Protein AF-A0A8S4GXW3-F1 (afdb_monomer)

pLDDT: mean 70.74, std 21.73, range [26.91, 96.75]

Sequence (245 aa):
MLGLADCCRLVLGGSGSLRVAASEGSQSGAGTEEKGAKPQRIPKKLPPMPPGMDPNLELVRVEDLKGDAVSGVGFVKNDANSTDVGRVALLVAGDVAAFLIFAAIGRANHGEGNAVAEVVGTALPFILGWLATSPLTGAYSEDAQKTQDPLNAWLITGKSWIAGVPVGLVLRGVAKGRVPPKPFIIVAMVATLVLLGGWRSFLASKTIDPRLNPKAAAAAKENQGNKKGNVFEMFELIGSLTKRW

Structure (mmCIF, N/CA/C/O backbone):
data_AF-A0A8S4GXW3-F1
#
_entry.id   AF-A0A8S4GXW3-F1
#
loop_
_atom_site.group_PDB
_atom_site.id
_atom_site.type_symbol
_atom_site.label_atom_id
_atom_site.label_alt_id
_atom_site.label_comp_id
_atom_site.label_asym_id
_atom_site.label_entity_id
_atom_site.label_seq_id
_atom_site.pdbx_PDB_ins_code
_atom_site.Cartn_x
_atom_site.Cartn_y
_atom_site.Cartn_z
_atom_site.occupancy
_atom_site.B_iso_or_equiv
_atom_site.auth_seq_id
_atom_site.auth_comp_id
_atom_site.auth_asym_id
_atom_site.auth_atom_id
_atom_site.pdbx_PDB_model_num
ATOM 1 N N . MET A 1 1 ? 3.273 -26.693 70.784 1.00 33.78 1 MET A N 1
ATOM 2 C CA . MET A 1 1 ? 4.664 -26.660 70.292 1.00 33.78 1 MET A CA 1
ATOM 3 C C . MET A 1 1 ? 4.645 -26.073 68.886 1.00 33.78 1 MET A C 1
ATOM 5 O O . MET A 1 1 ? 3.960 -26.660 68.069 1.00 33.78 1 MET A O 1
ATOM 9 N N . LEU A 1 2 ? 5.307 -24.912 68.706 1.00 34.59 2 LEU A N 1
ATOM 10 C CA . LEU A 1 2 ? 5.918 -24.322 67.485 1.00 34.59 2 LEU A CA 1
ATOM 11 C C . LEU A 1 2 ? 5.101 -24.351 66.164 1.00 34.59 2 LEU A C 1
ATOM 13 O O . LEU A 1 2 ? 4.735 -25.419 65.709 1.00 34.59 2 LEU A O 1
ATOM 17 N N . GLY A 1 3 ? 4.829 -23.270 65.424 1.00 30.39 3 GLY A N 1
ATOM 18 C CA . GLY A 1 3 ? 5.371 -21.905 65.399 1.00 30.39 3 GLY A CA 1
ATOM 19 C C . GLY A 1 3 ? 5.637 -21.451 63.942 1.00 30.39 3 GLY A C 1
ATOM 20 O O . GLY A 1 3 ? 6.070 -22.272 63.143 1.00 30.39 3 GLY A O 1
ATOM 21 N N . LEU A 1 4 ? 5.446 -20.144 63.676 1.00 38.41 4 LEU A N 1
ATOM 22 C CA . LEU A 1 4 ? 5.753 -19.322 62.473 1.00 38.41 4 LEU A CA 1
ATOM 23 C C . LEU A 1 4 ? 4.743 -19.380 61.299 1.00 38.41 4 LEU A C 1
ATOM 25 O O . LEU A 1 4 ? 4.464 -20.456 60.791 1.00 38.41 4 LEU A O 1
ATOM 29 N N . ALA A 1 5 ? 4.046 -18.315 60.868 1.00 41.62 5 ALA A N 1
ATOM 30 C CA . ALA A 1 5 ? 4.354 -16.891 60.602 1.00 41.62 5 ALA A CA 1
ATOM 31 C C . ALA A 1 5 ? 4.980 -16.608 59.216 1.00 41.62 5 ALA A C 1
ATOM 33 O O . ALA A 1 5 ? 5.896 -17.306 58.798 1.00 41.62 5 ALA A O 1
ATOM 34 N N . ASP A 1 6 ? 4.492 -15.512 58.609 1.00 40.41 6 ASP A N 1
ATOM 35 C CA . ASP A 1 6 ? 5.036 -14.734 57.477 1.00 40.41 6 ASP A CA 1
ATOM 36 C C . ASP A 1 6 ? 4.880 -15.307 56.044 1.00 40.41 6 ASP A C 1
ATOM 38 O O . ASP A 1 6 ? 4.972 -16.503 55.824 1.00 40.41 6 ASP A O 1
ATOM 42 N N . CYS A 1 7 ? 4.623 -14.532 54.977 1.00 28.64 7 CYS A N 1
ATOM 43 C CA . CYS A 1 7 ? 4.821 -13.097 54.769 1.00 28.64 7 CYS A CA 1
ATOM 44 C C . CYS A 1 7 ? 4.001 -12.582 53.553 1.00 28.64 7 CYS A C 1
ATOM 46 O O . CYS A 1 7 ? 3.943 -13.243 52.523 1.00 28.64 7 CYS A O 1
ATOM 48 N N . CYS A 1 8 ? 3.419 -11.382 53.682 1.00 33.38 8 CYS A N 1
ATOM 49 C CA . CYS A 1 8 ? 3.342 -10.289 52.690 1.00 33.38 8 CYS A CA 1
ATOM 50 C C . CYS A 1 8 ? 3.187 -10.595 51.169 1.00 33.38 8 CYS A C 1
ATOM 52 O O . CYS A 1 8 ? 4.077 -11.164 50.549 1.00 33.38 8 CYS A O 1
ATOM 54 N N . ARG A 1 9 ? 2.213 -9.955 50.493 1.00 33.22 9 ARG A N 1
ATOM 55 C CA . ARG A 1 9 ? 2.398 -8.656 49.783 1.00 33.22 9 ARG A CA 1
ATOM 56 C C . ARG A 1 9 ? 1.445 -8.490 48.586 1.00 33.22 9 ARG A C 1
ATOM 58 O O . ARG A 1 9 ? 1.373 -9.317 47.686 1.00 33.22 9 ARG A O 1
ATOM 65 N N . LEU A 1 10 ? 0.782 -7.335 48.563 1.00 36.50 10 LEU A N 1
ATOM 66 C CA . LEU A 1 10 ? 0.168 -6.712 47.390 1.00 36.50 10 LEU A CA 1
ATOM 67 C C . LEU A 1 10 ? 1.156 -6.667 46.205 1.00 36.50 10 LEU A C 1
ATOM 69 O O . LEU A 1 10 ? 2.262 -6.151 46.365 1.00 36.50 10 LEU A O 1
ATOM 73 N N . VAL A 1 11 ? 0.723 -7.065 45.007 1.00 33.84 11 VAL A N 1
ATOM 74 C CA . VAL A 1 11 ? 1.279 -6.550 43.745 1.00 33.84 11 VAL A CA 1
ATOM 75 C C . VAL A 1 11 ? 0.119 -6.169 42.831 1.00 33.84 11 VAL A C 1
ATOM 77 O O . VAL A 1 11 ? -0.549 -7.017 42.248 1.00 33.84 11 VAL A O 1
ATOM 80 N N . LEU A 1 12 ? -0.109 -4.861 42.713 1.00 42.31 12 LEU A N 1
ATOM 81 C CA . LEU A 1 12 ? -0.759 -4.272 41.549 1.00 42.31 12 LEU A CA 1
ATOM 82 C C . LEU A 1 12 ? 0.206 -4.413 40.364 1.00 42.31 12 LEU A C 1
ATOM 84 O O . LEU A 1 12 ? 1.289 -3.832 40.377 1.00 42.31 12 LEU A O 1
ATOM 88 N N . GLY A 1 13 ? -0.193 -5.174 39.347 1.00 31.36 13 GLY A N 1
ATOM 89 C CA . GLY A 1 13 ? 0.473 -5.258 38.049 1.00 31.36 13 GLY A CA 1
ATOM 90 C C . GLY A 1 13 ? -0.585 -5.205 36.952 1.00 31.36 13 GLY A C 1
ATOM 91 O O . GLY A 1 13 ? -1.453 -6.070 36.888 1.00 31.36 13 GLY A O 1
ATOM 92 N N . GLY A 1 14 ? -0.563 -4.133 36.162 1.00 33.72 14 GLY A N 1
ATOM 93 C CA . GLY A 1 14 ? -1.554 -3.825 35.136 1.00 33.72 14 GLY A CA 1
ATOM 94 C C . GLY A 1 14 ? -1.530 -4.738 33.905 1.00 33.72 14 GLY A C 1
ATOM 95 O O . GLY A 1 14 ? -0.646 -5.567 33.721 1.00 33.72 14 GLY A O 1
ATOM 96 N N . SER A 1 15 ? -2.514 -4.484 33.038 1.00 39.47 15 SER A N 1
ATOM 97 C CA . SER A 1 15 ? -2.778 -5.125 31.739 1.00 39.47 15 SER A CA 1
ATOM 98 C C . SER A 1 15 ? -3.392 -6.529 31.772 1.00 39.47 15 SER A C 1
ATOM 100 O O . SER A 1 15 ? -2.809 -7.517 31.346 1.00 39.47 15 SER A O 1
ATOM 102 N N . GLY A 1 16 ? -4.657 -6.570 32.198 1.00 43.75 16 GLY A N 1
ATOM 103 C CA . GLY A 1 16 ? -5.775 -6.851 31.287 1.00 43.75 16 GLY A CA 1
ATOM 104 C C . GLY A 1 16 ? -5.644 -8.039 30.331 1.00 43.75 16 GLY A C 1
ATOM 105 O O . GLY A 1 16 ? -5.553 -7.854 29.123 1.00 43.75 16 GLY A O 1
ATOM 106 N N . SER A 1 17 ? -5.756 -9.257 30.854 1.00 34.25 17 SER A N 1
ATOM 107 C CA . SER A 1 17 ? -6.261 -10.397 30.085 1.00 34.25 17 SER A CA 1
ATOM 108 C C . SER A 1 17 ? -7.017 -11.321 31.034 1.00 34.25 17 SER A C 1
ATOM 110 O O . SER A 1 17 ? -6.433 -12.195 31.671 1.00 34.25 17 SER A O 1
ATOM 112 N N . LEU A 1 18 ? -8.324 -11.091 31.190 1.00 33.31 18 LEU A N 1
ATOM 113 C CA . LEU A 1 18 ? -9.175 -12.032 31.909 1.00 33.31 18 LEU A CA 1
ATOM 114 C C . LEU A 1 18 ? -9.563 -13.147 30.931 1.00 33.31 18 LEU A C 1
ATOM 116 O O . LEU A 1 18 ? -10.506 -13.021 30.153 1.00 33.31 18 LEU A O 1
ATOM 120 N N . ARG A 1 19 ? -8.786 -14.232 30.934 1.00 35.78 19 ARG A N 1
ATOM 121 C CA . ARG A 1 19 ? -9.175 -15.494 30.300 1.00 35.78 19 ARG A CA 1
ATOM 122 C C . ARG A 1 19 ? -10.142 -16.209 31.237 1.00 35.78 19 ARG A C 1
ATOM 124 O O . ARG A 1 19 ? -9.724 -16.704 32.280 1.00 35.78 19 ARG A O 1
ATOM 131 N 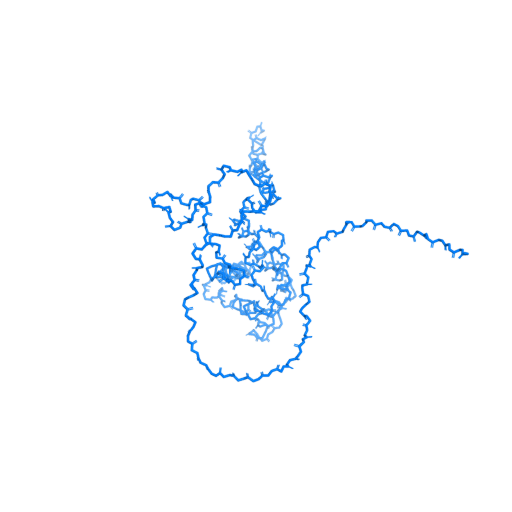N . VAL A 1 20 ? -11.420 -16.279 30.873 1.00 36.44 20 VAL A N 1
ATOM 132 C CA . VAL A 1 20 ? -12.341 -17.234 31.500 1.00 36.44 20 VAL A CA 1
ATOM 133 C C . VAL A 1 20 ? -12.069 -18.591 30.861 1.00 36.44 20 VAL A C 1
ATOM 135 O O . VAL A 1 20 ? -12.415 -18.831 29.707 1.00 36.44 20 VAL A O 1
ATOM 138 N N . ALA A 1 21 ? -11.376 -19.451 31.603 1.00 34.66 21 ALA A N 1
ATOM 139 C CA . ALA A 1 21 ? -11.225 -20.856 31.269 1.00 34.66 21 ALA A CA 1
ATOM 140 C C . ALA A 1 21 ? -12.588 -21.545 31.440 1.00 34.66 21 ALA A C 1
ATOM 142 O O . ALA A 1 21 ? -13.098 -21.658 32.554 1.00 34.66 21 ALA A O 1
ATOM 143 N N . ALA A 1 22 ? -13.185 -21.977 30.330 1.00 34.84 22 ALA A N 1
ATOM 144 C CA . ALA A 1 22 ? -14.289 -22.922 30.347 1.00 34.84 22 ALA A CA 1
ATOM 145 C C . ALA A 1 22 ? -13.721 -24.300 30.715 1.00 34.84 22 ALA A C 1
ATOM 147 O O . ALA A 1 22 ? -12.915 -24.858 29.974 1.00 34.84 22 ALA A O 1
ATOM 148 N N . SER A 1 23 ? -14.101 -24.815 31.884 1.00 34.34 23 SER A N 1
ATOM 149 C CA . SER A 1 23 ? -13.826 -26.197 32.272 1.00 34.34 23 SER A CA 1
ATOM 150 C C . SER A 1 23 ? -14.852 -27.105 31.605 1.00 34.34 23 SER A C 1
ATOM 152 O O . SER A 1 23 ? -16.053 -26.955 31.828 1.00 34.34 23 SER A O 1
ATOM 154 N N . GLU A 1 24 ? -14.365 -28.046 30.802 1.00 38.03 24 GLU A N 1
ATOM 155 C CA . GLU A 1 24 ? -15.138 -29.150 30.242 1.00 38.03 24 GLU A CA 1
ATOM 156 C C . GLU A 1 24 ? -15.693 -30.048 31.358 1.00 38.03 24 GLU A C 1
ATOM 158 O O . GLU A 1 24 ? -15.004 -30.378 32.324 1.00 38.03 24 GLU A O 1
ATOM 163 N N . GLY A 1 25 ? -16.953 -30.450 31.202 1.00 31.11 25 GLY A N 1
ATOM 164 C CA . GLY A 1 25 ? -17.642 -31.438 32.023 1.00 31.11 25 GLY A CA 1
ATOM 165 C C . GLY A 1 25 ? -18.674 -32.155 31.157 1.00 31.11 25 GLY A C 1
ATOM 166 O O . GLY A 1 25 ? -19.705 -31.589 30.805 1.00 31.11 25 GLY A O 1
ATOM 167 N N . SER A 1 26 ? -18.323 -33.372 30.754 1.00 28.94 26 SER A N 1
ATOM 168 C CA . SER A 1 26 ? -18.986 -34.226 29.767 1.00 28.94 26 SER A CA 1
ATOM 169 C C . SER A 1 26 ? -20.261 -34.918 30.290 1.00 28.94 26 SER A C 1
ATOM 171 O O . SER A 1 26 ? -20.247 -35.503 31.366 1.00 28.94 26 SER A O 1
ATOM 173 N N . GLN A 1 27 ? -21.314 -34.845 29.462 1.00 33.66 27 GLN A N 1
ATOM 174 C CA . GLN A 1 27 ? -22.406 -35.797 29.151 1.00 33.66 27 GLN A CA 1
ATOM 175 C C . GLN A 1 27 ? -23.128 -36.624 30.236 1.00 33.66 27 GLN A C 1
ATOM 177 O O . GLN A 1 27 ? -22.538 -37.464 30.904 1.00 33.66 27 GLN A O 1
ATOM 182 N N . SER A 1 28 ? -24.470 -36.536 30.212 1.00 28.66 28 SER A N 1
ATOM 183 C CA . SER A 1 28 ? -25.446 -37.642 30.016 1.00 28.66 28 SER A CA 1
ATOM 184 C C . SER A 1 28 ? -26.842 -37.122 30.418 1.00 28.66 28 SER A C 1
ATOM 186 O O . SER A 1 28 ? -26.969 -36.538 31.484 1.00 28.66 28 SER A O 1
ATOM 188 N N . GLY A 1 29 ? -27.950 -37.211 29.684 1.00 27.48 29 GLY A N 1
ATOM 189 C CA . GLY A 1 29 ? -28.332 -37.834 28.425 1.00 27.48 29 GLY A CA 1
ATOM 190 C C . GLY A 1 29 ? -29.853 -37.624 28.235 1.00 27.48 29 GLY A C 1
ATOM 191 O O . GLY A 1 29 ? -30.528 -37.122 29.129 1.00 27.48 29 GLY A O 1
ATOM 192 N N . ALA A 1 30 ? -30.366 -38.064 27.082 1.00 26.91 30 ALA A N 1
ATOM 193 C CA . ALA A 1 30 ? -31.778 -38.311 26.751 1.00 26.91 30 ALA A CA 1
ATOM 194 C C . ALA A 1 30 ? -32.712 -37.119 26.414 1.00 26.91 30 ALA A C 1
ATOM 196 O O . ALA A 1 30 ? -33.336 -36.507 27.270 1.00 26.91 30 ALA A O 1
ATOM 197 N N . GLY A 1 31 ? -32.910 -36.939 25.100 1.00 27.28 31 GLY A N 1
ATOM 198 C CA . GLY A 1 31 ? -34.235 -37.037 24.472 1.00 27.28 31 GLY A CA 1
ATOM 199 C C . GLY A 1 31 ? -35.149 -35.808 24.493 1.00 27.28 31 GLY A C 1
ATOM 200 O O . GLY A 1 31 ? -35.838 -35.552 25.474 1.00 27.28 31 GLY A O 1
ATOM 201 N N . THR A 1 32 ? -35.314 -35.170 23.332 1.00 29.05 32 THR A N 1
ATOM 202 C CA . THR A 1 32 ? -36.529 -35.214 22.477 1.00 29.05 32 THR A CA 1
ATOM 203 C C . THR A 1 32 ? -36.663 -33.907 21.686 1.00 29.05 32 THR A C 1
ATOM 205 O O . THR A 1 32 ? -36.429 -32.813 22.190 1.00 29.05 32 THR A O 1
ATOM 208 N N . GLU A 1 33 ? -37.008 -34.080 20.418 1.00 35.22 33 GLU A N 1
ATOM 209 C CA . GLU A 1 33 ? -37.289 -33.099 19.378 1.00 35.22 33 GLU A CA 1
ATOM 210 C C . GLU A 1 33 ? -38.226 -31.931 19.754 1.00 35.22 33 GLU A C 1
ATOM 212 O O . GLU A 1 33 ? -39.206 -32.088 20.476 1.00 35.22 33 GLU A O 1
ATOM 217 N N . GLU A 1 34 ? -37.936 -30.799 19.098 1.00 41.53 34 GLU A N 1
ATOM 218 C CA . GLU A 1 34 ? -38.872 -29.837 18.493 1.00 41.53 34 GLU A CA 1
ATOM 219 C C . GLU A 1 34 ? -39.808 -29.004 19.401 1.00 41.53 34 GLU A C 1
ATOM 221 O O . GLU A 1 34 ? -40.736 -29.511 20.027 1.00 41.53 34 GLU A O 1
ATOM 226 N N . LYS A 1 35 ? -39.657 -27.666 19.341 1.00 31.98 35 LYS A N 1
ATOM 227 C CA . LYS A 1 35 ? -40.693 -26.684 18.917 1.00 31.98 35 LYS A CA 1
ATOM 228 C C . LYS A 1 35 ? -40.352 -25.261 19.369 1.00 31.98 35 LYS A C 1
ATOM 230 O O . LYS A 1 35 ? -39.777 -25.041 2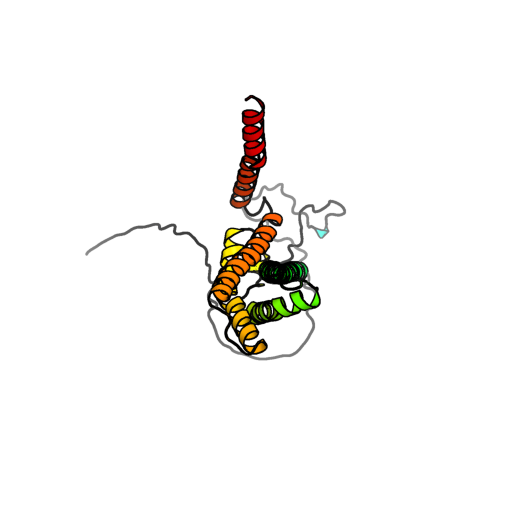0.429 1.00 31.98 35 LYS A O 1
ATOM 235 N N . GLY A 1 36 ? -40.705 -24.302 18.509 1.00 35.50 36 GLY A N 1
ATOM 236 C CA . GLY A 1 36 ? -40.357 -22.884 18.589 1.00 35.50 36 GLY A CA 1
ATOM 237 C C . GLY A 1 36 ? -40.461 -22.261 19.982 1.00 35.50 36 GLY A C 1
ATOM 238 O O . GLY A 1 36 ? -41.425 -22.475 20.720 1.00 35.50 36 GLY A O 1
ATOM 239 N N . ALA A 1 37 ? -39.451 -21.452 20.313 1.00 35.28 37 ALA A N 1
ATOM 240 C CA . ALA A 1 37 ? -39.372 -20.703 21.556 1.00 35.28 37 ALA A CA 1
ATOM 241 C C . ALA A 1 37 ? -40.595 -19.782 21.703 1.00 35.28 37 ALA A C 1
ATOM 243 O O . ALA A 1 37 ? -40.722 -18.744 21.055 1.00 35.28 37 ALA A O 1
ATOM 244 N N . LYS A 1 38 ? -41.522 -20.206 22.562 1.00 36.47 38 LYS A N 1
ATOM 245 C CA . LYS A 1 38 ? -42.693 -19.445 22.998 1.00 36.47 38 LYS A CA 1
ATOM 246 C C . LYS A 1 38 ? -42.224 -18.158 23.699 1.00 36.47 38 LYS A C 1
ATOM 248 O O . LYS A 1 38 ? -41.266 -18.231 24.471 1.00 36.47 38 LYS A O 1
ATOM 253 N N . PRO A 1 39 ? -42.882 -17.000 23.496 1.00 38.53 39 PRO A N 1
ATOM 254 C CA . PRO A 1 39 ? -42.488 -15.759 24.157 1.00 38.53 39 PRO A CA 1
ATOM 255 C C . PRO A 1 39 ? -42.511 -15.953 25.678 1.00 38.53 39 PRO A C 1
ATOM 257 O O . PRO A 1 39 ? -43.532 -16.358 26.245 1.00 38.53 39 PRO A O 1
ATOM 260 N N . GLN A 1 40 ? -41.369 -15.708 26.330 1.00 50.88 40 GLN A N 1
ATOM 261 C CA . GLN A 1 40 ? -41.251 -15.771 27.784 1.00 50.88 40 GLN A CA 1
ATOM 262 C C . GLN A 1 40 ? -42.254 -14.796 28.401 1.00 50.88 40 GLN A C 1
ATOM 264 O O . GLN A 1 40 ? -42.245 -13.594 28.146 1.00 50.88 40 GLN A O 1
ATOM 269 N N . ARG A 1 41 ? -43.169 -15.346 29.199 1.00 48.19 41 ARG A N 1
ATOM 270 C CA . ARG A 1 41 ? -44.205 -14.589 29.892 1.00 48.19 41 ARG A CA 1
ATOM 271 C C . ARG A 1 41 ? -43.536 -13.837 31.041 1.00 48.19 41 ARG A C 1
ATOM 273 O O . ARG A 1 41 ? -43.205 -14.446 32.054 1.00 48.19 41 ARG A O 1
ATOM 280 N N . ILE A 1 42 ? -43.318 -12.537 30.860 1.00 55.28 42 ILE A N 1
ATOM 281 C CA . ILE A 1 42 ? -42.727 -11.660 31.877 1.00 55.28 42 ILE A CA 1
ATOM 282 C C . ILE A 1 42 ? -43.562 -11.779 33.170 1.00 55.28 42 ILE A C 1
ATOM 284 O O . ILE A 1 42 ? -44.794 -11.654 33.112 1.00 55.28 42 ILE A O 1
ATOM 288 N N . PRO A 1 43 ? -42.949 -12.068 34.334 1.00 53.59 43 PRO A N 1
ATOM 289 C CA . PRO A 1 43 ? -43.675 -12.167 35.593 1.00 53.59 43 PRO A CA 1
ATOM 290 C C . PRO A 1 43 ? -44.312 -10.816 35.939 1.00 53.59 43 PRO A C 1
ATOM 292 O O . PRO A 1 43 ? -43.661 -9.778 35.930 1.00 53.59 43 PRO A O 1
ATOM 295 N N . LYS A 1 44 ? -45.610 -10.821 36.267 1.00 55.69 44 LYS A N 1
ATOM 296 C CA . LYS A 1 44 ? -46.370 -9.597 36.588 1.00 55.69 44 LYS A CA 1
ATOM 297 C C . LYS A 1 44 ? -45.954 -8.928 37.904 1.00 55.69 44 LYS A C 1
ATOM 299 O O . LYS A 1 44 ? -46.400 -7.815 38.162 1.00 55.69 44 LYS A O 1
ATOM 304 N N . LYS A 1 45 ? -45.165 -9.603 38.743 1.00 55.72 45 LYS A N 1
ATOM 305 C CA . LYS A 1 45 ? -44.775 -9.126 40.072 1.00 55.72 45 LYS A CA 1
ATOM 306 C C . LYS A 1 45 ? -43.353 -8.576 40.017 1.00 55.72 45 LYS A C 1
ATOM 308 O O . LYS A 1 45 ? -42.448 -9.301 39.612 1.00 55.72 45 LYS A O 1
ATOM 313 N N . LEU A 1 46 ? -43.181 -7.318 40.425 1.00 59.25 46 LEU A N 1
ATOM 314 C CA . LEU A 1 46 ? -41.855 -6.725 40.579 1.00 59.25 46 LEU A CA 1
ATOM 315 C C . LEU A 1 46 ? -41.050 -7.497 41.642 1.00 59.25 46 LEU A C 1
ATOM 317 O O . LEU A 1 46 ? -41.635 -7.950 42.634 1.00 59.25 46 LEU A O 1
ATOM 321 N N . PRO A 1 47 ? -39.731 -7.669 41.446 1.00 69.00 47 PRO A N 1
ATOM 322 C CA . PRO A 1 47 ? -38.859 -8.202 42.484 1.00 69.00 47 PRO A CA 1
ATOM 323 C C . PRO A 1 47 ? -38.813 -7.250 43.696 1.00 69.00 47 PRO A C 1
ATOM 325 O O . PRO A 1 47 ? -39.017 -6.045 43.534 1.00 69.00 47 PRO A O 1
ATOM 328 N N . PRO A 1 48 ? -38.566 -7.771 44.913 1.00 65.00 48 PRO A N 1
ATOM 329 C CA . PRO A 1 48 ? -38.415 -6.935 46.099 1.00 65.00 48 PRO A CA 1
ATOM 330 C C . PRO A 1 48 ? -37.214 -5.991 45.952 1.00 65.00 48 PRO A C 1
ATOM 332 O O . PRO A 1 48 ? -36.197 -6.347 45.354 1.00 65.00 48 PRO A O 1
ATOM 335 N N . MET A 1 49 ? -37.353 -4.786 46.503 1.00 63.00 49 MET A N 1
ATOM 336 C CA . MET A 1 49 ? -36.338 -3.736 46.443 1.00 63.00 49 MET A CA 1
ATOM 337 C C . MET A 1 49 ? -35.036 -4.174 47.153 1.00 63.00 49 MET A C 1
ATOM 339 O O . MET A 1 49 ? -35.110 -4.832 48.197 1.00 63.00 49 MET A O 1
ATOM 343 N N . PRO A 1 50 ? -33.846 -3.831 46.622 1.00 70.19 50 PRO A N 1
ATOM 344 C CA . PRO A 1 50 ? -32.572 -4.109 47.282 1.00 70.19 50 PRO A CA 1
ATOM 345 C C . PRO A 1 50 ? -32.453 -3.395 48.646 1.00 70.19 50 PRO A C 1
ATOM 347 O O . PRO A 1 50 ? -32.946 -2.274 48.787 1.00 70.19 50 PRO A O 1
ATOM 350 N N . PRO A 1 51 ? -31.770 -3.983 49.647 1.00 63.62 51 PRO A N 1
ATOM 351 C CA . PRO A 1 51 ? -31.577 -3.345 50.950 1.00 63.62 51 PRO A CA 1
ATOM 352 C C . PRO A 1 51 ? -30.737 -2.061 50.835 1.00 63.62 51 PRO A C 1
ATOM 354 O O . PRO A 1 51 ? -29.653 -2.092 50.258 1.00 63.62 51 PRO A O 1
ATOM 357 N N . GLY A 1 52 ? -31.207 -0.953 51.420 1.00 62.28 52 GLY A N 1
ATOM 358 C CA . GLY A 1 52 ? -30.479 0.329 51.474 1.00 62.28 52 GLY A CA 1
ATOM 359 C C . GLY A 1 52 ? -30.940 1.402 50.480 1.00 62.28 52 GLY A C 1
ATOM 360 O O . GLY A 1 52 ? -30.316 2.457 50.407 1.00 62.28 52 GLY A O 1
ATOM 361 N N . MET A 1 53 ? -32.017 1.150 49.735 1.00 61.50 53 MET A N 1
ATOM 362 C CA . MET A 1 53 ? -32.657 2.127 48.852 1.00 61.50 53 MET A CA 1
ATOM 363 C C . MET A 1 53 ? -33.719 2.931 49.616 1.00 61.50 53 MET A C 1
ATOM 365 O O . MET A 1 53 ? -34.367 2.426 50.534 1.00 61.50 53 MET A O 1
ATOM 369 N N . ASP A 1 54 ? -33.851 4.205 49.275 1.00 59.38 54 ASP A N 1
ATOM 370 C CA . ASP A 1 54 ? -34.768 5.160 49.878 1.00 59.38 54 ASP A CA 1
ATOM 371 C C . ASP A 1 54 ? -36.240 4.713 49.742 1.00 59.38 54 ASP A C 1
ATOM 373 O O . ASP A 1 54 ? -36.686 4.347 48.655 1.00 59.38 54 ASP A O 1
ATOM 377 N N . PRO A 1 55 ? -37.039 4.755 50.827 1.00 61.44 55 PRO A N 1
ATOM 378 C CA . PRO A 1 55 ? -38.400 4.206 50.843 1.00 61.44 55 PRO A CA 1
ATOM 379 C C . PRO A 1 55 ? -39.417 4.999 50.001 1.00 61.44 55 PRO A C 1
ATOM 381 O O . PRO A 1 55 ? -40.569 4.586 49.906 1.00 61.44 55 PRO A O 1
ATOM 384 N N . ASN A 1 56 ? -39.008 6.122 49.402 1.00 53.72 56 ASN A N 1
ATOM 385 C CA . ASN A 1 56 ? -39.835 6.959 48.527 1.00 53.72 56 ASN A CA 1
ATOM 386 C C . ASN A 1 56 ? -39.550 6.739 47.031 1.00 53.72 56 ASN A C 1
ATOM 388 O O . ASN A 1 56 ? -40.079 7.474 46.199 1.00 53.72 56 ASN A O 1
ATOM 392 N N . LEU A 1 57 ? -38.720 5.756 46.673 1.00 52.84 57 LEU A N 1
ATOM 393 C CA . LEU A 1 57 ? -38.419 5.459 45.279 1.00 52.84 57 LEU A CA 1
ATOM 394 C C . LEU A 1 57 ? -39.546 4.615 44.652 1.00 52.84 57 LEU A C 1
ATOM 396 O O . LEU A 1 57 ? -39.745 3.448 44.999 1.00 52.84 57 LEU A O 1
ATOM 400 N N . GLU A 1 58 ? -40.294 5.198 43.714 1.00 58.97 58 GLU A N 1
ATOM 401 C CA . GLU A 1 58 ? -41.354 4.502 42.979 1.00 58.97 58 GLU A CA 1
ATOM 402 C C . GLU A 1 58 ? -40.763 3.724 41.795 1.00 58.97 58 GLU A C 1
ATOM 404 O O . GLU A 1 58 ? -40.251 4.290 40.828 1.00 58.97 58 GLU A O 1
ATOM 409 N N . LEU A 1 59 ? -40.825 2.393 41.871 1.00 57.09 59 LEU A N 1
ATOM 410 C CA . LEU A 1 59 ? -40.422 1.506 40.782 1.00 57.09 59 LEU A CA 1
ATOM 411 C C . LEU A 1 59 ? -41.510 1.490 39.703 1.00 57.09 59 LEU A C 1
ATOM 413 O O . LEU A 1 59 ? -42.410 0.648 39.719 1.00 57.09 59 LEU A O 1
ATOM 417 N N . VAL A 1 60 ? -41.411 2.414 38.752 1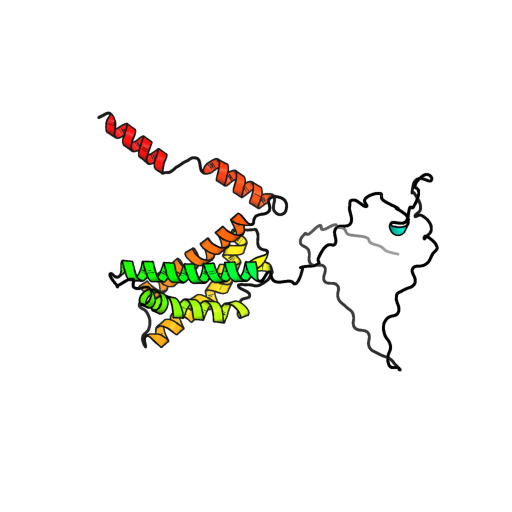.00 62.16 60 VAL A N 1
ATOM 418 C CA . VAL A 1 60 ? -42.291 2.460 37.580 1.00 62.16 60 VAL A CA 1
ATOM 419 C C . VAL A 1 60 ? -41.727 1.558 36.483 1.00 62.16 60 VAL A C 1
ATOM 421 O O . VAL A 1 60 ? -40.551 1.637 36.123 1.00 62.16 60 VAL A O 1
ATOM 424 N N . ARG A 1 61 ? -42.565 0.672 35.939 1.00 58.84 61 ARG A N 1
ATOM 425 C CA . ARG A 1 61 ? -42.205 -0.150 34.778 1.00 58.84 61 ARG A CA 1
ATOM 426 C C . ARG A 1 61 ? -42.126 0.704 33.518 1.00 58.84 61 ARG A C 1
ATOM 428 O O . ARG A 1 61 ? -42.977 1.556 33.281 1.00 58.84 61 ARG A O 1
ATOM 435 N N . VAL A 1 62 ? -41.145 0.399 32.673 1.00 58.59 62 VAL A N 1
ATOM 436 C CA . VAL A 1 62 ? -40.907 1.067 31.382 1.00 58.59 62 VAL A CA 1
ATOM 437 C C . VAL A 1 62 ? -42.141 0.9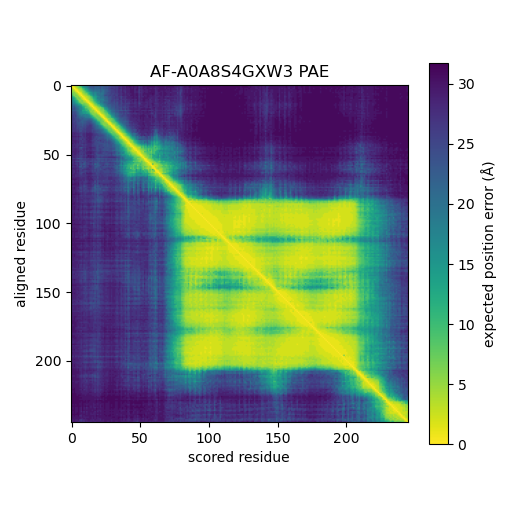87 30.472 1.00 58.59 62 VAL A C 1
ATOM 439 O O . VAL A 1 62 ? -42.400 1.902 29.700 1.00 58.59 62 VAL A O 1
ATOM 442 N N . GLU A 1 63 ? -42.939 -0.074 30.599 1.00 60.91 63 GLU A N 1
ATOM 443 C CA . GLU A 1 63 ? -44.163 -0.293 29.823 1.00 60.91 63 GLU A CA 1
ATOM 444 C C . GLU A 1 63 ? -45.379 0.489 30.352 1.00 60.91 63 GLU A C 1
ATOM 446 O O . GLU A 1 63 ? -46.333 0.710 29.605 1.00 60.91 63 GLU A O 1
ATOM 451 N N . ASP A 1 64 ? -45.348 0.902 31.624 1.00 60.25 64 ASP A N 1
ATOM 452 C CA . ASP A 1 64 ? -46.426 1.644 32.290 1.00 60.25 64 ASP A CA 1
ATOM 453 C C . ASP A 1 64 ? -46.249 3.180 32.124 1.00 60.25 64 ASP A C 1
ATOM 455 O O . ASP A 1 64 ? -47.166 3.953 32.414 1.00 60.25 64 ASP A O 1
ATOM 459 N N . LEU A 1 65 ? -45.114 3.638 31.570 1.00 59.47 65 LEU A N 1
ATOM 460 C CA . LEU A 1 65 ? -44.845 5.040 31.217 1.00 59.47 65 LEU A CA 1
ATOM 461 C C . LEU A 1 65 ? -45.541 5.416 29.898 1.00 59.47 65 LEU A C 1
ATOM 463 O O . LEU A 1 65 ? -44.996 5.311 28.798 1.00 59.47 65 LEU A O 1
ATOM 467 N N . LYS A 1 66 ? -46.786 5.881 30.003 1.00 49.16 66 LYS A N 1
ATOM 468 C CA . LYS A 1 66 ? -47.578 6.395 28.877 1.00 49.16 66 LYS A CA 1
ATOM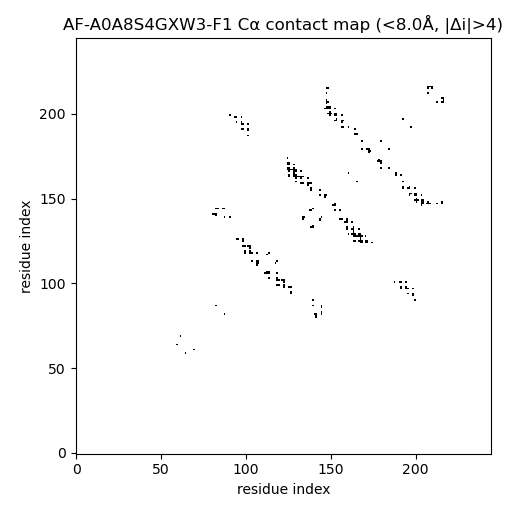 469 C C . LYS A 1 66 ? -47.136 7.819 28.501 1.00 49.16 66 LYS A C 1
ATOM 471 O O . LYS A 1 66 ? -47.810 8.789 28.823 1.00 49.16 66 LYS A O 1
ATOM 476 N N . GLY A 1 67 ? -46.018 7.933 27.786 1.00 54.97 67 GLY A N 1
ATOM 477 C CA . GLY A 1 67 ? -45.622 9.176 27.105 1.00 54.97 67 GLY A CA 1
ATOM 478 C C . GLY A 1 67 ? -44.444 9.945 27.702 1.00 54.97 67 GLY A C 1
ATOM 479 O O . GLY A 1 67 ? -44.009 10.909 27.077 1.00 54.97 67 GLY A O 1
ATOM 480 N N . ASP A 1 68 ? -43.869 9.502 28.819 1.00 54.62 68 ASP A N 1
ATOM 481 C CA . ASP A 1 68 ? -42.594 10.046 29.285 1.00 54.62 68 ASP A CA 1
ATOM 482 C C . ASP A 1 68 ? -41.448 9.349 28.558 1.00 54.62 68 ASP A C 1
ATOM 484 O O . ASP A 1 68 ? -41.278 8.128 28.607 1.00 54.62 68 ASP A O 1
ATOM 488 N N . ALA A 1 69 ? -40.683 10.145 27.814 1.00 51.88 69 ALA A N 1
ATOM 489 C CA . ALA A 1 69 ? -39.540 9.676 27.059 1.00 51.88 69 ALA A CA 1
ATOM 490 C C . ALA A 1 69 ? -38.532 9.031 28.015 1.00 51.88 69 ALA A C 1
ATOM 492 O O . ALA A 1 69 ? -37.857 9.713 28.786 1.00 51.88 69 ALA A O 1
ATOM 493 N N . VAL A 1 70 ? -38.391 7.710 27.925 1.00 55.91 70 VAL A N 1
ATOM 494 C CA . VAL A 1 70 ? -37.276 6.970 28.517 1.00 55.91 70 VAL A CA 1
ATOM 495 C C . VAL A 1 70 ? -36.010 7.390 27.768 1.00 55.91 70 VAL A C 1
ATOM 497 O O . VAL A 1 70 ? -35.579 6.778 26.792 1.00 55.91 70 VAL A O 1
ATOM 500 N N . SER A 1 71 ? -35.455 8.521 28.192 1.00 55.31 71 SER A N 1
ATOM 501 C CA . SER A 1 71 ? -34.242 9.118 27.655 1.00 55.31 71 SER A CA 1
ATOM 502 C C . SER A 1 71 ? -33.050 8.389 28.264 1.00 55.31 71 SER A C 1
ATOM 504 O O . SER A 1 71 ? -32.595 8.719 29.355 1.00 55.31 71 SER A O 1
ATOM 506 N N . GLY A 1 72 ? -32.582 7.329 27.601 1.00 56.94 72 GLY A N 1
ATOM 507 C CA . GLY A 1 72 ? -31.362 6.646 28.044 1.00 56.94 72 GLY A CA 1
ATOM 508 C C . GLY A 1 72 ? -31.121 5.239 27.511 1.00 56.94 72 GLY A C 1
ATOM 509 O O . GLY A 1 72 ? -29.996 4.756 27.611 1.00 56.94 72 GLY A O 1
ATOM 510 N N . VAL A 1 73 ? -32.113 4.573 26.913 1.00 60.50 73 VAL A N 1
ATOM 511 C CA . VAL A 1 73 ? -31.911 3.216 26.376 1.00 60.50 73 VAL A CA 1
ATOM 512 C C . VAL A 1 73 ? -31.458 3.300 24.919 1.00 60.50 73 VAL A C 1
ATOM 514 O O . VAL A 1 73 ? -32.242 3.189 23.981 1.00 60.50 73 VAL A O 1
ATOM 517 N N . GLY A 1 74 ? -30.161 3.535 24.726 1.00 54.91 74 GLY A N 1
ATOM 518 C CA . GLY A 1 74 ? -29.510 3.310 23.441 1.00 54.91 74 GLY A CA 1
ATOM 519 C C . GLY A 1 74 ? -29.261 1.817 23.253 1.00 54.91 74 GLY A C 1
ATOM 520 O O . GLY A 1 74 ? -28.574 1.199 24.065 1.00 54.91 74 GLY A O 1
ATOM 521 N N . PHE A 1 75 ? -29.796 1.223 22.187 1.00 46.47 75 PHE A N 1
ATOM 522 C CA . PHE A 1 75 ? -29.394 -0.124 21.788 1.00 46.47 75 PHE A CA 1
ATOM 523 C C . PHE A 1 75 ? -27.913 -0.092 21.397 1.00 46.47 75 PHE A C 1
ATOM 525 O O . PHE A 1 75 ? -27.553 0.421 20.338 1.00 46.47 75 PHE A O 1
ATOM 532 N N . VAL A 1 76 ? -27.049 -0.632 22.257 1.00 55.28 76 VAL A N 1
ATOM 533 C CA . VAL A 1 76 ? -25.649 -0.888 21.915 1.00 55.28 76 VAL A CA 1
ATOM 534 C C . VAL A 1 76 ? -25.652 -2.038 20.915 1.00 55.28 76 VAL A C 1
ATOM 536 O O . VAL A 1 76 ? -25.861 -3.197 21.276 1.00 55.28 76 VAL A O 1
ATOM 539 N N . LYS A 1 77 ? -25.471 -1.719 19.629 1.00 47.12 77 LYS A N 1
ATOM 540 C CA . LYS A 1 77 ? -25.028 -2.732 18.671 1.00 47.12 77 LYS A CA 1
ATOM 541 C C . LYS A 1 77 ? -23.684 -3.236 19.189 1.00 47.12 77 LYS A C 1
ATOM 543 O O . LYS A 1 77 ? -22.787 -2.449 19.439 1.00 47.12 77 LYS A O 1
ATOM 548 N N . ASN A 1 78 ? -23.568 -4.540 19.408 1.00 48.69 78 ASN A N 1
ATOM 549 C CA . ASN A 1 78 ? -22.276 -5.167 19.645 1.00 48.69 78 ASN A CA 1
ATOM 550 C C . ASN A 1 78 ? -21.632 -5.425 18.275 1.00 48.69 78 ASN A C 1
ATOM 552 O O . ASN A 1 78 ? -21.662 -6.539 17.766 1.00 48.69 78 ASN A O 1
ATOM 556 N N . ASP A 1 79 ? -21.059 -4.390 17.661 1.00 52.00 79 ASP A N 1
ATOM 557 C CA . ASP A 1 79 ? -20.221 -4.448 16.447 1.00 52.00 79 ASP A CA 1
ATOM 558 C C . ASP A 1 79 ? -18.786 -4.940 16.737 1.00 52.00 79 ASP A C 1
ATOM 560 O O . ASP A 1 79 ? -17.849 -4.761 15.954 1.00 52.00 79 ASP A O 1
ATOM 564 N N . ALA A 1 80 ? -18.615 -5.650 17.854 1.00 52.22 80 ALA A N 1
ATOM 565 C CA . ALA A 1 80 ? -17.368 -6.284 18.263 1.00 52.22 80 ALA A CA 1
ATOM 566 C C . ALA A 1 80 ? -16.849 -7.350 17.275 1.00 52.22 80 ALA A C 1
ATOM 568 O O . ALA A 1 80 ? -15.755 -7.849 17.494 1.00 52.22 80 ALA A O 1
ATOM 569 N N . ASN A 1 81 ? -17.616 -7.694 16.229 1.00 51.19 81 ASN A N 1
ATOM 570 C CA . ASN A 1 81 ? -17.181 -8.580 15.145 1.00 51.19 81 ASN A CA 1
ATOM 571 C C . ASN A 1 81 ? -17.730 -8.182 13.747 1.00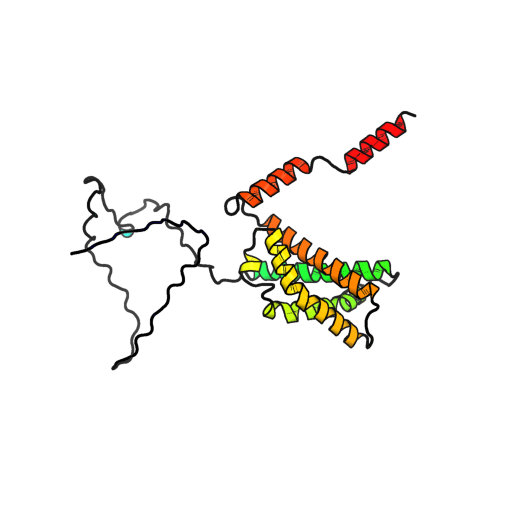 51.19 81 ASN A C 1
ATOM 573 O O . ASN A 1 81 ? -17.852 -9.026 12.857 1.00 51.19 81 ASN A O 1
ATOM 577 N N . SER A 1 82 ? -18.184 -6.932 13.565 1.00 54.94 82 SER A N 1
ATOM 578 C CA . SER A 1 82 ? -18.705 -6.455 12.275 1.00 54.94 82 SER A CA 1
ATOM 579 C C . SER A 1 82 ? -17.659 -5.582 11.595 1.00 54.94 82 SER A C 1
ATOM 581 O O . SER A 1 82 ? -17.568 -4.387 11.875 1.00 54.94 82 SER A O 1
ATOM 583 N N . THR A 1 83 ? -16.902 -6.154 10.661 1.00 66.06 83 THR A N 1
ATOM 584 C CA . THR A 1 83 ? -16.037 -5.379 9.765 1.00 66.06 83 THR A CA 1
ATOM 585 C C . THR A 1 83 ? -16.860 -4.329 9.023 1.00 66.06 83 THR A C 1
ATOM 587 O O . THR A 1 83 ? -17.823 -4.675 8.332 1.00 66.06 83 THR A O 1
ATOM 590 N N . ASP A 1 84 ? -16.482 -3.057 9.132 1.00 79.75 84 ASP A N 1
ATOM 591 C CA . ASP A 1 84 ? -17.109 -2.002 8.344 1.00 79.75 84 ASP A CA 1
ATOM 592 C C . ASP A 1 84 ? -16.584 -2.106 6.909 1.00 79.75 84 ASP A C 1
ATOM 594 O O . ASP A 1 84 ? -15.456 -1.716 6.594 1.00 79.75 84 ASP A O 1
ATOM 598 N N . VAL A 1 85 ? -17.415 -2.662 6.027 1.00 81.88 85 VAL A N 1
ATOM 599 C CA . VAL A 1 85 ? -17.093 -2.851 4.607 1.00 81.88 85 VAL A CA 1
ATOM 600 C C . VAL A 1 85 ? -16.704 -1.524 3.951 1.00 81.88 85 VAL A C 1
ATOM 602 O O . VAL A 1 85 ? -15.805 -1.505 3.111 1.00 81.88 85 VAL A O 1
ATOM 605 N N . GLY A 1 86 ? -17.307 -0.403 4.366 1.00 84.25 86 GLY A N 1
ATOM 606 C CA . GLY A 1 86 ? -16.955 0.924 3.862 1.00 84.25 86 GLY A CA 1
ATOM 607 C C . GLY A 1 86 ? -15.548 1.342 4.285 1.00 84.25 86 GLY A C 1
ATOM 608 O O . GLY A 1 86 ? -14.764 1.842 3.472 1.00 84.25 86 GLY A O 1
ATOM 609 N N . ARG A 1 87 ? -15.181 1.068 5.539 1.00 85.44 87 ARG A N 1
ATOM 610 C CA . ARG A 1 87 ? -13.837 1.339 6.059 1.00 85.44 87 ARG A CA 1
ATOM 611 C C . ARG A 1 87 ? -12.773 0.482 5.383 1.00 85.44 87 ARG A C 1
ATOM 613 O O . ARG A 1 87 ? -11.717 1.005 5.021 1.00 85.44 87 ARG A O 1
ATOM 620 N N . VAL A 1 88 ? -13.052 -0.805 5.182 1.00 87.50 88 VAL A N 1
ATOM 621 C CA . VAL A 1 88 ? -12.162 -1.719 4.451 1.00 87.50 88 VAL A CA 1
ATOM 622 C C . VAL A 1 88 ? -11.991 -1.256 3.008 1.00 87.50 88 VAL A C 1
ATOM 624 O O . VAL A 1 88 ? -10.860 -1.162 2.537 1.00 87.50 88 VAL A O 1
ATOM 627 N N . ALA A 1 89 ? -13.080 -0.891 2.327 1.00 89.44 89 ALA A N 1
ATOM 628 C CA . ALA A 1 89 ? -13.022 -0.385 0.959 1.00 89.44 89 ALA A CA 1
ATOM 629 C C . ALA A 1 89 ? -12.153 0.878 0.850 1.00 89.44 89 ALA A C 1
ATOM 631 O O . ALA A 1 89 ? -11.337 0.981 -0.063 1.00 89.44 89 ALA A O 1
ATOM 632 N N . LEU A 1 90 ? -12.261 1.806 1.806 1.00 90.44 90 LEU A N 1
ATOM 633 C CA . LEU A 1 90 ? -11.437 3.017 1.839 1.00 90.44 90 LEU A CA 1
ATOM 634 C C . LEU A 1 90 ? -9.949 2.717 2.089 1.00 90.44 90 LEU A C 1
ATOM 636 O O . LEU A 1 90 ? -9.082 3.336 1.467 1.00 90.44 90 LEU A O 1
ATOM 640 N N . LEU A 1 91 ? -9.645 1.761 2.974 1.00 90.62 91 LEU A N 1
ATOM 641 C CA . LEU A 1 91 ? -8.276 1.298 3.217 1.00 90.62 91 LEU A CA 1
ATOM 642 C C . LEU A 1 91 ? -7.672 0.692 1.946 1.00 90.62 91 LEU A C 1
ATOM 644 O O . LEU A 1 91 ? -6.610 1.133 1.510 1.00 90.62 91 LEU A O 1
ATOM 648 N N . VAL A 1 92 ? -8.382 -0.252 1.322 1.00 92.62 92 VAL A N 1
ATOM 649 C CA . VAL A 1 92 ? -7.969 -0.908 0.072 1.00 92.62 92 VAL A CA 1
ATOM 650 C C . VAL A 1 92 ? -7.778 0.114 -1.049 1.00 92.62 92 VAL A C 1
ATOM 652 O O . VAL A 1 92 ? -6.761 0.086 -1.738 1.00 92.62 92 VAL A O 1
ATOM 655 N N . ALA A 1 93 ? -8.721 1.044 -1.222 1.00 93.38 93 ALA A N 1
ATOM 656 C CA . ALA A 1 93 ? -8.650 2.054 -2.273 1.00 93.38 93 ALA A CA 1
ATOM 657 C C . ALA A 1 93 ? -7.397 2.930 -2.145 1.00 93.38 93 ALA A C 1
ATOM 659 O O . ALA A 1 93 ? -6.716 3.192 -3.137 1.00 93.38 93 ALA A O 1
ATOM 660 N N . GLY A 1 94 ? -7.056 3.355 -0.928 1.00 93.69 94 GLY A N 1
ATOM 661 C CA . GLY A 1 94 ? -5.857 4.156 -0.727 1.00 93.69 94 GLY A CA 1
ATOM 662 C C . GLY A 1 94 ? -4.549 3.369 -0.810 1.00 93.69 94 GLY A C 1
ATOM 663 O O . GLY A 1 94 ? -3.553 3.929 -1.258 1.00 93.69 94 GLY A O 1
ATOM 664 N N . ASP A 1 95 ? -4.543 2.069 -0.501 1.00 95.06 95 ASP A N 1
ATOM 665 C CA . ASP A 1 95 ? -3.383 1.206 -0.778 1.00 95.06 95 ASP A CA 1
ATOM 666 C C . ASP A 1 95 ? -3.112 1.094 -2.276 1.00 95.06 95 ASP A C 1
ATOM 668 O O . ASP A 1 95 ? -1.977 1.230 -2.734 1.00 95.06 95 ASP A O 1
ATOM 672 N N . VAL A 1 96 ? -4.173 0.874 -3.055 1.00 96.25 96 VAL A N 1
ATOM 673 C CA . VAL A 1 96 ? -4.087 0.829 -4.515 1.00 96.25 96 VAL A CA 1
ATOM 674 C C . VAL A 1 96 ? -3.579 2.171 -5.043 1.00 96.25 96 VAL A C 1
ATOM 676 O O . VAL A 1 96 ? -2.655 2.197 -5.858 1.00 96.25 96 VAL A O 1
ATOM 679 N N . ALA A 1 97 ? -4.105 3.288 -4.532 1.00 96.75 97 ALA A N 1
ATOM 680 C CA . ALA A 1 97 ? -3.629 4.622 -4.887 1.00 96.75 97 ALA A CA 1
ATOM 681 C C . ALA A 1 97 ? -2.147 4.830 -4.530 1.00 96.75 97 ALA A C 1
ATOM 683 O O . ALA A 1 97 ? -1.398 5.365 -5.346 1.00 96.75 97 ALA A O 1
ATOM 684 N N . ALA A 1 98 ? -1.691 4.361 -3.365 1.00 96.31 98 ALA A N 1
ATOM 685 C CA . ALA A 1 98 ? -0.289 4.426 -2.957 1.00 96.31 98 ALA A CA 1
ATOM 686 C C . ALA A 1 98 ? 0.634 3.702 -3.952 1.00 96.31 98 ALA A C 1
ATOM 688 O O . ALA A 1 98 ? 1.661 4.253 -4.355 1.00 96.31 98 ALA A O 1
ATOM 689 N N . PHE A 1 99 ? 0.257 2.506 -4.416 1.00 96.50 99 PHE A N 1
ATOM 690 C CA . PHE A 1 99 ? 1.033 1.790 -5.434 1.00 96.50 99 PHE A CA 1
ATOM 691 C C . PHE A 1 99 ? 1.001 2.467 -6.805 1.00 96.50 99 PHE A C 1
ATOM 693 O O . PHE A 1 99 ? 2.020 2.482 -7.498 1.00 96.50 99 PHE A O 1
ATOM 700 N N . LEU A 1 100 ? -0.131 3.059 -7.194 1.00 96.69 100 LEU A N 1
ATOM 701 C CA . LEU A 1 100 ? -0.232 3.832 -8.434 1.00 96.69 100 LEU A CA 1
ATOM 702 C C . LEU A 1 100 ? 0.659 5.078 -8.394 1.00 96.69 100 LEU A C 1
ATOM 704 O O . LEU A 1 100 ? 1.369 5.346 -9.361 1.00 96.69 100 LEU A O 1
ATOM 708 N N . ILE A 1 101 ? 0.682 5.796 -7.268 1.00 96.62 101 ILE A N 1
ATOM 709 C CA . ILE A 1 101 ? 1.560 6.954 -7.052 1.00 96.62 101 ILE A CA 1
ATOM 710 C C . ILE A 1 101 ? 3.028 6.527 -7.120 1.00 96.62 101 ILE A C 1
ATOM 712 O O . ILE A 1 101 ? 3.812 7.142 -7.841 1.00 96.62 101 ILE A O 1
ATOM 716 N N . PHE A 1 102 ? 3.399 5.444 -6.431 1.00 96.00 102 PHE A N 1
ATOM 717 C CA . PHE A 1 102 ? 4.747 4.881 -6.505 1.00 96.00 102 PHE A CA 1
ATOM 718 C C . PHE A 1 102 ? 5.154 4.554 -7.950 1.00 96.00 102 PHE A C 1
ATOM 720 O O . PHE A 1 102 ? 6.240 4.936 -8.388 1.00 96.00 102 PHE A O 1
ATOM 727 N N . ALA A 1 103 ? 4.280 3.882 -8.705 1.00 94.88 103 ALA A N 1
ATOM 728 C CA . ALA A 1 103 ? 4.543 3.519 -10.092 1.00 94.88 103 ALA A CA 1
ATOM 729 C C . ALA A 1 103 ? 4.673 4.750 -11.000 1.00 94.88 103 ALA A C 1
ATOM 731 O O . ALA A 1 103 ? 5.610 4.813 -11.792 1.00 94.88 103 ALA A O 1
ATOM 732 N N . ALA A 1 104 ? 3.783 5.736 -10.866 1.00 94.81 104 ALA A N 1
ATOM 733 C CA . ALA A 1 104 ? 3.818 6.964 -11.657 1.00 94.81 104 ALA A CA 1
ATOM 734 C C . ALA A 1 104 ? 5.097 7.775 -11.399 1.00 94.81 104 ALA A C 1
ATOM 736 O O . ALA A 1 104 ? 5.779 8.165 -12.344 1.00 94.81 104 ALA A O 1
ATOM 737 N N . ILE A 1 105 ? 5.465 7.973 -10.127 1.00 94.12 105 ILE A N 1
ATOM 738 C CA . ILE A 1 105 ? 6.698 8.683 -9.754 1.00 94.12 105 ILE A CA 1
ATOM 739 C C . ILE A 1 105 ? 7.926 7.910 -10.243 1.00 94.12 105 ILE A C 1
ATOM 741 O O . ILE A 1 105 ? 8.839 8.497 -10.819 1.00 94.12 105 ILE A O 1
ATOM 745 N N . GLY A 1 106 ? 7.947 6.588 -10.053 1.00 91.94 106 GLY A N 1
ATOM 746 C CA . GLY A 1 106 ? 9.048 5.742 -10.506 1.00 91.94 106 GLY A CA 1
ATOM 747 C C . GLY A 1 106 ? 9.269 5.836 -12.016 1.00 91.94 106 GLY A C 1
ATOM 748 O O . GLY A 1 106 ? 10.399 6.036 -12.453 1.00 91.94 106 GLY A O 1
ATOM 749 N N . ARG A 1 107 ? 8.197 5.749 -12.811 1.00 93.25 107 ARG A N 1
ATOM 750 C CA . ARG A 1 107 ? 8.263 5.870 -14.276 1.00 93.25 107 ARG A CA 1
ATOM 751 C C . ARG A 1 107 ? 8.693 7.268 -14.719 1.00 93.25 107 ARG A C 1
ATOM 753 O O . ARG A 1 107 ? 9.608 7.379 -15.534 1.00 93.25 107 ARG A O 1
ATOM 760 N N . ALA A 1 108 ? 8.120 8.318 -14.122 1.00 91.62 108 ALA A N 1
ATOM 761 C CA . ALA A 1 108 ?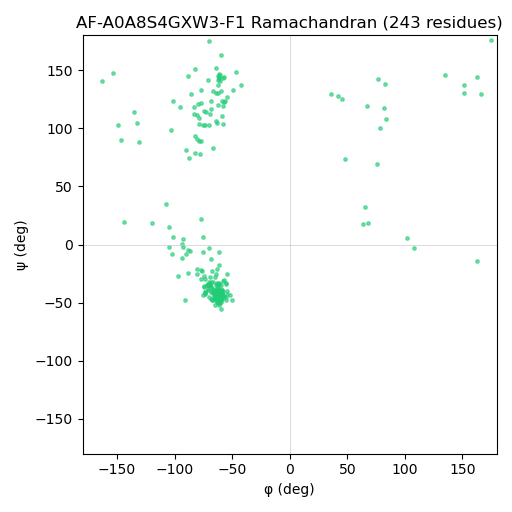 8.505 9.705 -14.391 1.00 91.62 108 ALA A CA 1
ATOM 762 C C . ALA A 1 108 ? 10.007 9.942 -14.161 1.00 91.62 108 ALA A C 1
ATOM 764 O O . ALA A 1 108 ? 10.684 10.515 -15.011 1.00 91.62 108 ALA A O 1
ATOM 765 N N . ASN A 1 109 ? 10.544 9.437 -13.047 1.00 91.56 109 ASN A N 1
ATOM 766 C CA . ASN A 1 109 ? 11.957 9.594 -12.692 1.00 91.56 109 ASN A CA 1
ATOM 767 C C . ASN A 1 109 ? 12.911 8.844 -13.633 1.00 91.56 109 ASN A C 1
ATOM 769 O O . ASN A 1 109 ? 14.081 9.204 -13.730 1.00 91.56 109 ASN A O 1
ATOM 773 N N . HIS A 1 110 ? 12.430 7.810 -14.324 1.00 89.69 110 HIS A N 1
ATOM 774 C CA . HIS A 1 110 ? 13.206 7.065 -15.315 1.00 89.69 110 HIS A CA 1
ATOM 775 C C . HIS A 1 110 ? 13.034 7.591 -16.749 1.00 89.69 110 HIS A C 1
ATOM 777 O O . HIS A 1 110 ? 13.584 7.000 -17.675 1.00 89.69 110 HIS A O 1
ATOM 783 N N . GLY A 1 111 ? 12.300 8.694 -16.947 1.00 86.38 111 GLY A N 1
ATOM 784 C CA . GLY A 1 111 ? 12.002 9.227 -18.280 1.00 86.38 111 GLY A CA 1
ATOM 785 C C . GLY A 1 111 ? 11.080 8.320 -19.100 1.00 86.38 111 GLY A C 1
ATOM 786 O O . GLY A 1 111 ? 11.023 8.435 -20.322 1.00 86.38 111 GLY A O 1
ATOM 787 N N . GLU A 1 112 ? 10.370 7.399 -18.444 1.00 84.62 112 GLU A N 1
ATOM 788 C CA . GLU A 1 112 ? 9.405 6.516 -19.088 1.00 84.62 112 GLU A CA 1
ATOM 789 C C . GLU A 1 112 ? 8.059 7.238 -19.269 1.00 84.62 112 GLU A C 1
ATOM 791 O O . GLU A 1 112 ? 7.671 8.096 -18.474 1.00 84.62 112 GLU A O 1
ATOM 796 N N . GLY A 1 113 ? 7.300 6.864 -20.303 1.00 85.00 113 GLY A N 1
ATOM 797 C CA . GLY A 1 113 ? 5.950 7.393 -20.505 1.00 85.00 113 GLY A CA 1
ATOM 798 C C . GLY A 1 113 ? 5.006 7.048 -19.343 1.00 85.00 113 GLY A C 1
ATOM 799 O O . GLY A 1 113 ? 5.052 5.938 -18.806 1.00 85.00 113 GLY A O 1
ATOM 800 N N . ASN A 1 114 ? 4.117 7.988 -19.001 1.00 89.25 114 ASN A N 1
ATOM 801 C CA . ASN A 1 114 ? 3.142 7.893 -17.903 1.00 89.25 114 ASN A CA 1
ATOM 802 C C . ASN A 1 114 ? 1.698 7.702 -18.393 1.00 89.25 114 ASN A C 1
ATOM 804 O O . ASN A 1 114 ? 0.750 8.215 -17.798 1.00 89.25 114 ASN A O 1
ATOM 808 N N . ALA A 1 115 ? 1.511 6.966 -19.490 1.00 93.06 115 ALA A N 1
ATOM 809 C CA . ALA A 1 115 ? 0.171 6.548 -19.887 1.00 93.06 115 ALA A CA 1
ATOM 810 C C . ALA A 1 115 ? -0.478 5.728 -18.755 1.00 93.06 115 ALA A C 1
ATOM 812 O O . ALA A 1 115 ? 0.192 4.948 -18.077 1.00 93.06 115 ALA A O 1
ATOM 813 N N . VAL A 1 116 ? -1.788 5.873 -18.547 1.00 92.25 116 VAL A N 1
ATOM 814 C CA . VAL A 1 116 ? -2.485 5.227 -17.417 1.00 92.25 116 VAL A CA 1
ATOM 815 C C . VAL A 1 116 ? -2.293 3.707 -17.425 1.00 92.25 116 VAL A C 1
ATOM 817 O O . VAL A 1 116 ? -1.964 3.127 -16.393 1.00 92.25 116 VAL A O 1
ATOM 820 N N . ALA A 1 117 ? -2.417 3.067 -18.591 1.00 92.75 117 ALA A N 1
ATOM 821 C CA . ALA A 1 117 ? -2.221 1.623 -18.741 1.00 92.75 117 ALA A CA 1
ATOM 822 C C . ALA A 1 117 ? -0.809 1.170 -18.324 1.00 92.75 117 ALA A C 1
ATOM 824 O O . ALA A 1 117 ? -0.639 0.146 -17.668 1.00 92.75 117 ALA A O 1
ATOM 825 N N . GLU A 1 118 ? 0.195 1.976 -18.649 1.00 91.56 118 GLU A N 1
ATOM 826 C CA . GLU A 1 118 ? 1.602 1.733 -18.346 1.00 91.56 118 GLU A CA 1
ATOM 827 C C . GLU A 1 118 ? 1.914 1.885 -16.847 1.00 91.56 118 GLU A C 1
ATOM 829 O O . GLU A 1 118 ? 2.688 1.111 -16.273 1.00 91.56 118 GLU A O 1
ATOM 834 N N . VAL A 1 119 ? 1.285 2.860 -16.184 1.00 94.19 119 VAL A N 1
ATOM 835 C CA . VAL A 1 119 ? 1.367 3.033 -14.726 1.00 94.19 119 VAL A CA 1
ATOM 836 C C . VAL A 1 119 ? 0.691 1.864 -14.015 1.00 94.19 119 VAL A C 1
ATOM 838 O O . VAL A 1 119 ? 1.290 1.260 -13.123 1.00 94.19 119 VAL A O 1
ATOM 841 N N . VAL A 1 120 ? -0.522 1.500 -14.443 1.00 95.31 120 VAL A N 1
ATOM 842 C CA . VAL A 1 120 ? -1.268 0.363 -13.888 1.00 95.31 120 VAL A CA 1
ATOM 843 C C . VAL A 1 120 ? -0.480 -0.930 -14.068 1.00 95.31 120 VAL A C 1
ATOM 845 O O . VAL A 1 120 ? -0.313 -1.659 -13.097 1.00 95.31 120 VAL A O 1
ATOM 848 N N . GLY A 1 121 ? 0.086 -1.187 -15.251 1.00 91.94 121 GLY A N 1
ATOM 849 C CA . GLY A 1 121 ? 0.917 -2.366 -15.508 1.00 91.94 121 GLY A CA 1
ATOM 850 C C . GLY A 1 121 ? 2.152 -2.448 -14.603 1.00 91.94 121 GLY A C 1
ATOM 851 O O . GLY A 1 121 ? 2.526 -3.532 -14.159 1.00 91.94 121 GLY A O 1
ATOM 852 N N . THR A 1 122 ? 2.759 -1.307 -14.259 1.00 92.25 122 THR A N 1
ATOM 853 C CA . THR A 1 122 ? 3.886 -1.256 -13.313 1.00 92.25 122 THR A CA 1
ATOM 854 C C . THR A 1 122 ? 3.448 -1.449 -11.857 1.00 92.25 122 THR A C 1
ATOM 856 O O . THR A 1 122 ? 4.178 -2.081 -11.090 1.00 92.25 122 THR A O 1
ATOM 859 N N . ALA A 1 123 ? 2.278 -0.935 -11.468 1.00 95.06 123 ALA A N 1
ATOM 860 C CA . ALA A 1 123 ? 1.734 -1.074 -10.115 1.00 95.06 123 ALA A CA 1
ATOM 861 C C . ALA A 1 123 ? 1.128 -2.463 -9.849 1.00 95.06 123 ALA A C 1
ATOM 863 O O . ALA A 1 123 ? 1.162 -2.939 -8.713 1.00 95.06 123 ALA A O 1
ATOM 864 N N . LEU A 1 124 ? 0.605 -3.127 -10.887 1.00 95.38 124 LEU A N 1
ATOM 865 C CA . LEU A 1 124 ? -0.178 -4.362 -10.794 1.00 95.38 124 LEU A CA 1
ATOM 866 C C . LEU A 1 124 ? 0.488 -5.456 -9.945 1.00 95.38 124 LEU A C 1
ATOM 868 O O . LEU A 1 124 ? -0.179 -5.985 -9.057 1.00 95.38 124 LEU A O 1
ATOM 872 N N . PRO A 1 125 ? 1.783 -5.787 -10.128 1.00 94.25 125 PRO A N 1
ATOM 873 C CA . PRO A 1 125 ? 2.405 -6.855 -9.351 1.00 94.25 125 PRO A CA 1
ATOM 874 C C . PRO A 1 125 ? 2.438 -6.546 -7.850 1.00 94.25 125 PRO A C 1
ATOM 876 O O . PRO A 1 125 ? 2.284 -7.444 -7.028 1.00 94.25 125 PRO A O 1
ATOM 879 N N . PHE A 1 126 ? 2.600 -5.273 -7.484 1.00 94.56 126 PHE A N 1
ATOM 880 C CA . PHE A 1 126 ? 2.603 -4.843 -6.089 1.00 94.56 126 PHE A CA 1
ATOM 881 C C . PHE A 1 126 ? 1.204 -4.867 -5.486 1.00 94.56 126 PHE A C 1
ATOM 883 O O . PHE A 1 126 ? 1.042 -5.358 -4.374 1.00 94.56 126 PHE A O 1
ATOM 890 N N . ILE A 1 127 ? 0.198 -4.412 -6.238 1.00 95.44 127 ILE A N 1
ATOM 891 C CA . ILE A 1 127 ? -1.208 -4.478 -5.823 1.00 95.44 127 ILE A CA 1
ATOM 892 C C . ILE A 1 127 ? -1.614 -5.936 -5.589 1.00 95.44 127 ILE A C 1
ATOM 894 O O . ILE A 1 127 ? -2.164 -6.260 -4.541 1.00 95.44 127 ILE A O 1
ATOM 898 N N . LEU A 1 128 ? -1.296 -6.830 -6.528 1.00 94.88 128 LEU A N 1
ATOM 899 C CA . LEU A 1 128 ? -1.607 -8.254 -6.410 1.00 94.88 128 LEU A CA 1
ATOM 900 C C . LEU A 1 128 ? -0.875 -8.903 -5.232 1.00 94.88 128 LEU A C 1
ATOM 902 O O . LEU A 1 128 ? -1.502 -9.614 -4.453 1.00 94.88 128 LEU A O 1
ATOM 906 N N . GLY A 1 129 ? 0.422 -8.634 -5.058 1.00 92.88 129 GLY A N 1
ATOM 907 C CA . GLY A 1 129 ? 1.188 -9.157 -3.924 1.00 92.88 129 GLY A CA 1
ATOM 908 C C . GLY A 1 129 ? 0.661 -8.664 -2.574 1.00 92.88 129 GLY A C 1
ATOM 909 O O . GLY A 1 129 ? 0.526 -9.447 -1.631 1.00 92.88 129 GLY A O 1
ATOM 910 N N . TRP A 1 130 ? 0.287 -7.387 -2.495 1.00 94.06 130 TRP A N 1
ATOM 911 C CA . TRP A 1 130 ? -0.313 -6.799 -1.303 1.00 94.06 130 TRP A CA 1
ATOM 912 C C . TRP A 1 130 ? -1.677 -7.415 -0.987 1.00 94.06 130 TRP A C 1
ATOM 914 O O . TRP A 1 130 ? -1.894 -7.895 0.123 1.00 94.06 130 TRP A O 1
ATOM 924 N N . LEU A 1 131 ? -2.592 -7.462 -1.957 1.00 92.56 131 LEU A N 1
ATOM 925 C CA . LEU A 1 131 ? -3.940 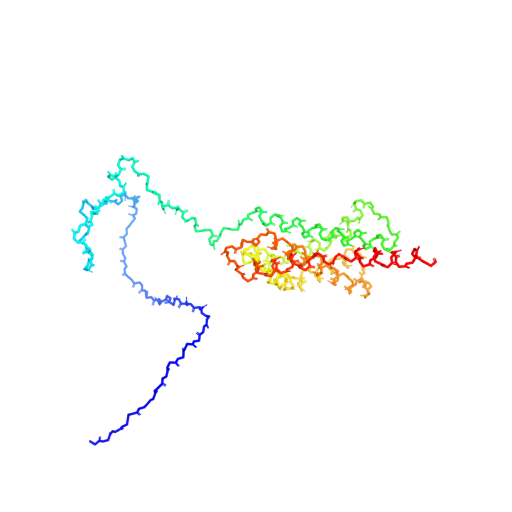-7.990 -1.740 1.00 92.56 131 LEU A CA 1
ATOM 926 C C . LEU A 1 131 ? -3.949 -9.501 -1.489 1.00 92.56 131 LEU A C 1
ATOM 928 O O . LEU A 1 131 ? -4.766 -9.968 -0.704 1.00 92.56 131 LEU A O 1
ATOM 932 N N . ALA A 1 132 ? -3.030 -10.263 -2.087 1.00 90.62 132 ALA A N 1
ATOM 933 C CA . ALA A 1 132 ? -2.921 -11.702 -1.846 1.00 90.62 132 ALA A CA 1
ATOM 934 C C . ALA A 1 132 ? -2.427 -12.030 -0.427 1.00 90.62 132 ALA A C 1
ATOM 936 O O . ALA A 1 132 ? -2.847 -13.019 0.169 1.00 90.62 132 ALA A O 1
ATOM 937 N N . THR A 1 133 ? -1.541 -11.202 0.128 1.00 88.88 133 THR A N 1
ATOM 938 C CA . THR A 1 133 ? -0.975 -11.405 1.474 1.00 88.88 133 THR A CA 1
ATOM 939 C C . THR A 1 133 ? -1.812 -10.766 2.577 1.00 88.88 133 THR A C 1
ATOM 941 O O . THR A 1 133 ? -1.794 -11.241 3.711 1.00 88.88 133 THR A O 1
ATOM 944 N N . SER A 1 134 ? -2.595 -9.739 2.251 1.00 85.25 134 SER A N 1
ATOM 945 C CA . SER A 1 134 ? -3.383 -8.970 3.216 1.00 85.25 134 SER A CA 1
ATOM 946 C C . SER A 1 134 ? -4.331 -9.802 4.097 1.00 85.25 134 SER A C 1
ATOM 948 O O . SER A 1 134 ? -4.355 -9.545 5.306 1.00 85.25 134 SER A O 1
ATOM 950 N N . PRO A 1 135 ? -5.076 -10.803 3.572 1.00 83.25 135 PRO A N 1
ATOM 951 C CA . PRO A 1 135 ? -5.909 -11.679 4.396 1.00 83.25 135 PRO A CA 1
ATOM 952 C C . PRO A 1 135 ? -5.092 -12.524 5.377 1.00 83.25 135 PRO A C 1
ATOM 954 O O . PRO A 1 135 ? -5.530 -12.756 6.498 1.00 83.25 135 PRO A O 1
ATOM 957 N N . LEU A 1 136 ? -3.887 -12.948 4.979 1.00 83.25 136 LEU A N 1
ATOM 958 C CA . LEU A 1 136 ? -3.012 -13.800 5.790 1.00 83.25 136 LEU A CA 1
ATOM 959 C C . LEU A 1 136 ? -2.352 -13.019 6.928 1.00 83.25 136 LEU A C 1
ATOM 961 O O . LEU A 1 136 ? -2.173 -13.537 8.025 1.00 83.25 136 LEU A O 1
ATOM 965 N N . THR A 1 137 ? -1.986 -11.763 6.671 1.00 83.31 137 THR A N 1
ATOM 966 C CA . THR A 1 137 ? -1.318 -10.906 7.658 1.00 83.31 137 THR A CA 1
ATOM 967 C C . THR A 1 137 ? -2.287 -10.133 8.546 1.00 83.31 137 THR A C 1
ATOM 969 O O . THR A 1 137 ? -1.843 -9.400 9.428 1.00 83.31 137 THR A O 1
ATOM 972 N N . GLY A 1 138 ? -3.595 -10.223 8.288 1.00 80.25 138 GLY A N 1
ATOM 973 C CA . GLY A 1 138 ? -4.594 -9.418 8.986 1.00 80.25 138 GLY A CA 1
ATOM 974 C C . GLY A 1 138 ? -4.476 -7.918 8.695 1.00 80.25 138 GLY A C 1
ATOM 975 O O . GLY A 1 138 ? -4.766 -7.091 9.557 1.00 80.25 138 GLY A O 1
ATOM 976 N N . ALA A 1 139 ? -4.043 -7.540 7.485 1.00 82.50 139 ALA A N 1
ATOM 977 C CA . 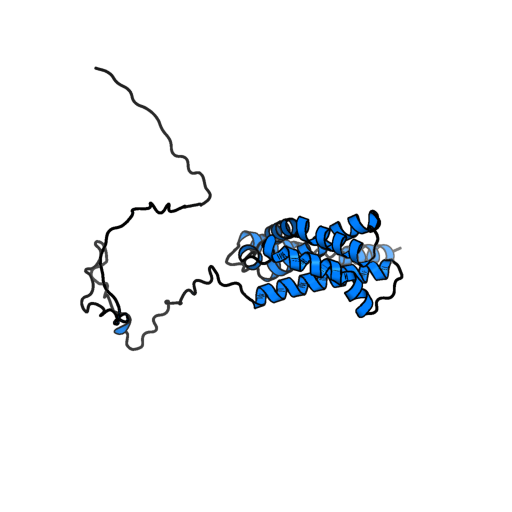ALA A 1 139 ? -3.829 -6.132 7.115 1.00 82.50 139 ALA A CA 1
ATOM 978 C C . ALA A 1 139 ? -5.126 -5.298 7.141 1.00 82.50 139 ALA A C 1
ATOM 980 O O . ALA A 1 139 ? -5.082 -4.070 7.248 1.00 82.50 139 ALA A O 1
ATOM 981 N N . TYR A 1 140 ? -6.271 -5.979 7.054 1.00 84.00 140 TYR A N 1
ATOM 982 C CA . TYR A 1 140 ? -7.615 -5.410 7.133 1.00 84.00 140 TYR A CA 1
ATOM 983 C C . TYR A 1 140 ? -8.425 -5.976 8.310 1.00 84.00 140 TYR A C 1
ATOM 985 O O . TYR A 1 140 ? -9.650 -5.881 8.301 1.00 84.00 140 TYR A O 1
ATOM 993 N N . SER A 1 141 ? -7.770 -6.572 9.314 1.00 79.50 141 SER A N 1
ATOM 994 C CA . SER A 1 141 ? -8.439 -7.073 10.522 1.00 79.50 141 SER A CA 1
ATOM 995 C C . SER A 1 141 ? -9.168 -5.958 11.274 1.00 79.50 141 SER A C 1
ATOM 997 O O . SER A 1 141 ? -8.891 -4.774 11.077 1.00 79.50 141 SER A O 1
ATOM 999 N N . GLU A 1 142 ? -10.077 -6.325 12.176 1.00 75.88 142 GLU A N 1
ATOM 1000 C CA . GLU A 1 142 ? -10.823 -5.347 12.976 1.00 75.88 142 GLU A CA 1
ATOM 1001 C C . GLU A 1 142 ? -9.915 -4.386 13.741 1.00 75.88 142 GLU A C 1
ATOM 1003 O O . GLU A 1 142 ? -10.166 -3.184 13.749 1.00 75.88 142 GLU A O 1
ATOM 1008 N N . ASP A 1 143 ? -8.815 -4.897 14.295 1.00 75.00 143 ASP A N 1
ATOM 1009 C CA . ASP A 1 143 ? -7.803 -4.087 14.972 1.00 75.00 143 ASP A CA 1
ATOM 1010 C C . ASP A 1 143 ? -7.206 -3.026 14.037 1.00 75.00 143 ASP A C 1
ATOM 1012 O O . ASP A 1 143 ? -7.000 -1.881 14.439 1.00 75.00 143 ASP A O 1
ATOM 1016 N N . ALA A 1 144 ? -6.981 -3.363 12.764 1.00 75.88 144 ALA A N 1
ATOM 1017 C CA . ALA A 1 144 ? -6.481 -2.423 11.762 1.00 75.88 144 ALA A CA 1
ATOM 1018 C C . ALA A 1 144 ? -7.538 -1.370 11.380 1.00 75.88 144 ALA A C 1
ATOM 1020 O O . ALA A 1 144 ? -7.195 -0.214 11.137 1.00 75.88 144 ALA A O 1
ATOM 1021 N N . GLN A 1 145 ? -8.820 -1.746 11.354 1.00 75.44 145 GLN A N 1
ATOM 1022 C CA . GLN A 1 145 ? -9.930 -0.842 11.029 1.00 75.44 145 GLN A CA 1
ATOM 1023 C C . GLN A 1 145 ? -10.238 0.138 12.168 1.00 75.44 145 GLN A C 1
ATOM 1025 O O . GLN A 1 145 ? -10.473 1.322 11.915 1.00 75.44 145 GLN A O 1
ATOM 1030 N N . LYS A 1 146 ? -10.226 -0.366 13.407 1.00 76.25 146 LYS A N 1
ATOM 1031 C CA . LYS A 1 146 ? -10.585 0.351 14.640 1.00 76.25 146 LYS A CA 1
ATOM 1032 C C . LYS A 1 146 ? -9.405 1.123 15.240 1.00 76.25 146 LYS A C 1
ATOM 1034 O O . LYS A 1 146 ? -9.586 1.869 16.200 1.00 76.25 146 LYS A O 1
ATOM 1039 N N . THR A 1 147 ? -8.198 0.982 14.686 1.00 77.38 147 THR A N 1
ATOM 1040 C CA . THR A 1 147 ? -7.024 1.724 15.160 1.00 77.38 147 THR A CA 1
ATOM 1041 C C . THR A 1 147 ? -7.213 3.231 14.980 1.00 77.38 147 THR A C 1
ATOM 1043 O O . THR A 1 147 ? -7.337 3.743 13.868 1.00 77.38 147 THR A O 1
ATOM 1046 N N . GLN A 1 148 ? -7.163 3.948 16.102 1.00 74.62 148 GLN A N 1
ATOM 1047 C CA . GLN A 1 148 ? -7.194 5.414 16.157 1.00 74.62 148 GLN A CA 1
ATOM 1048 C C . GLN A 1 148 ? -5.807 6.027 16.395 1.00 74.62 148 GLN A C 1
ATOM 1050 O O . GLN A 1 148 ? -5.650 7.239 16.328 1.00 74.62 148 GLN A O 1
ATOM 1055 N N . ASP A 1 149 ? -4.787 5.216 16.682 1.00 78.06 149 ASP A N 1
ATOM 1056 C CA . ASP A 1 149 ? -3.420 5.691 16.896 1.00 78.06 149 ASP A CA 1
ATOM 1057 C C . ASP A 1 149 ? -2.603 5.590 15.590 1.00 78.06 149 ASP A C 1
ATOM 1059 O O . ASP A 1 149 ? -2.398 4.478 15.085 1.00 78.06 149 ASP A O 1
ATOM 1063 N N . PRO A 1 150 ? -2.106 6.717 15.041 1.00 79.38 150 PRO A N 1
ATOM 1064 C CA . PRO A 1 150 ? -1.270 6.724 13.844 1.00 79.38 150 PRO A CA 1
ATOM 1065 C C . PRO A 1 150 ? -0.024 5.834 13.940 1.00 79.38 150 PRO A C 1
ATOM 1067 O O . PRO A 1 150 ? 0.378 5.269 12.921 1.00 79.38 150 PRO A O 1
ATOM 1070 N N . LEU A 1 151 ? 0.578 5.691 15.129 1.00 81.69 151 LEU A N 1
ATOM 1071 C CA . LEU A 1 151 ? 1.759 4.846 15.330 1.00 81.69 151 LEU A CA 1
ATOM 1072 C C . LEU A 1 151 ? 1.397 3.362 15.289 1.00 81.69 151 LEU A C 1
ATOM 1074 O O . LEU A 1 151 ? 2.091 2.576 14.648 1.00 81.69 151 LEU A O 1
ATOM 1078 N N . ASN A 1 152 ? 0.276 2.972 15.895 1.00 81.75 152 ASN A N 1
ATOM 1079 C CA . ASN A 1 152 ? -0.190 1.587 15.819 1.00 81.75 152 ASN A CA 1
ATOM 1080 C C . ASN A 1 152 ? -0.590 1.216 14.388 1.00 81.75 152 ASN A C 1
ATOM 1082 O O . ASN A 1 152 ? -0.243 0.131 13.924 1.00 81.75 152 ASN A O 1
ATOM 1086 N N . ALA A 1 153 ? -1.228 2.137 13.656 1.00 84.00 153 ALA A N 1
ATOM 1087 C CA . ALA A 1 153 ? -1.552 1.936 12.245 1.00 84.00 153 ALA A CA 1
ATOM 1088 C C . ALA A 1 153 ? -0.277 1.689 11.424 1.00 84.00 153 ALA A C 1
ATOM 1090 O O . ALA A 1 153 ? -0.227 0.761 10.616 1.00 84.00 153 ALA A O 1
ATOM 1091 N N . TRP A 1 154 ? 0.785 2.455 11.688 1.00 86.94 154 TRP A N 1
ATOM 1092 C CA . TRP A 1 154 ? 2.090 2.261 11.061 1.00 86.94 154 TRP A CA 1
ATOM 1093 C C . TRP A 1 154 ? 2.701 0.892 11.387 1.00 86.94 154 TRP A C 1
ATOM 1095 O O . TRP A 1 154 ? 3.156 0.193 10.485 1.00 86.94 154 TRP A O 1
ATOM 1105 N N . LEU A 1 155 ? 2.677 0.466 12.652 1.00 87.25 155 LEU A N 1
ATOM 1106 C CA . LEU A 1 155 ? 3.236 -0.824 13.079 1.00 87.25 155 LEU A CA 1
ATOM 1107 C C . LEU A 1 155 ? 2.487 -2.021 12.474 1.00 87.25 155 LEU A C 1
ATOM 1109 O O . LEU A 1 155 ? 3.118 -2.974 12.013 1.00 87.25 155 LEU A O 1
ATOM 1113 N N . ILE A 1 156 ? 1.152 -1.969 12.433 1.00 86.88 156 ILE A N 1
ATOM 1114 C CA . ILE A 1 156 ? 0.311 -2.990 11.784 1.00 86.88 156 ILE A CA 1
ATOM 1115 C C . ILE A 1 156 ? 0.621 -3.054 10.280 1.00 86.88 156 ILE A C 1
ATOM 1117 O O . ILE A 1 156 ? 0.775 -4.139 9.708 1.00 86.88 156 ILE A O 1
ATOM 1121 N N . THR A 1 157 ? 0.787 -1.889 9.648 1.00 88.88 157 THR A N 1
ATOM 1122 C CA . THR A 1 157 ? 1.194 -1.791 8.239 1.00 88.88 157 THR A CA 1
ATOM 1123 C C . THR A 1 157 ? 2.575 -2.391 8.021 1.00 88.88 157 THR A C 1
ATOM 1125 O O . THR A 1 157 ? 2.753 -3.194 7.116 1.00 88.88 157 THR A O 1
ATOM 1128 N N . GLY A 1 158 ? 3.549 -2.065 8.872 1.00 89.31 158 GLY A N 1
ATOM 1129 C CA . GLY A 1 158 ? 4.908 -2.594 8.782 1.00 89.31 158 GLY A CA 1
ATOM 1130 C C . GLY A 1 158 ? 4.947 -4.122 8.860 1.00 89.31 158 GLY A C 1
ATOM 1131 O O . GLY A 1 158 ? 5.632 -4.759 8.065 1.00 89.31 158 GLY A O 1
ATOM 1132 N N . LYS A 1 159 ? 4.155 -4.725 9.756 1.00 89.56 159 LYS A N 1
ATOM 1133 C CA . LYS A 1 159 ? 4.039 -6.189 9.874 1.00 89.56 159 LYS A CA 1
ATOM 1134 C C . LYS A 1 159 ? 3.520 -6.847 8.594 1.00 89.56 159 LYS A C 1
ATOM 1136 O O . LYS A 1 159 ? 4.101 -7.825 8.136 1.00 89.56 159 LYS A O 1
ATOM 1141 N N . SER A 1 160 ? 2.445 -6.311 8.020 1.00 88.38 160 SER A N 1
ATOM 1142 C CA . SER A 1 160 ? 1.858 -6.833 6.775 1.00 88.38 160 SER A CA 1
ATOM 1143 C C . SER A 1 160 ? 2.743 -6.559 5.552 1.00 88.38 160 SER A C 1
ATOM 1145 O O . SER A 1 160 ? 2.876 -7.401 4.663 1.00 88.38 160 SER A O 1
ATOM 1147 N N . TRP A 1 161 ? 3.445 -5.428 5.555 1.00 93.31 161 TRP A N 1
ATOM 1148 C CA . TRP A 1 161 ? 4.381 -5.009 4.515 1.00 93.31 161 TRP A CA 1
ATOM 1149 C C . TRP A 1 161 ? 5.581 -5.934 4.336 1.00 93.31 161 TRP A C 1
ATOM 1151 O O . TRP A 1 161 ? 5.974 -6.175 3.192 1.00 93.31 161 TRP A O 1
ATOM 1161 N N . ILE A 1 162 ? 6.097 -6.523 5.421 1.00 91.62 162 ILE A N 1
ATOM 1162 C CA . ILE A 1 162 ? 7.199 -7.498 5.357 1.00 91.62 162 ILE A CA 1
ATOM 1163 C C . ILE A 1 162 ? 6.841 -8.697 4.466 1.00 91.62 162 ILE A C 1
ATOM 1165 O O . ILE A 1 162 ? 7.723 -9.248 3.815 1.00 91.62 162 ILE A O 1
ATOM 1169 N N . ALA A 1 163 ? 5.567 -9.091 4.394 1.00 89.50 163 ALA A N 1
ATOM 1170 C CA . ALA A 1 163 ? 5.127 -10.157 3.498 1.00 89.50 163 ALA A CA 1
ATOM 1171 C C . ALA A 1 163 ? 4.687 -9.616 2.128 1.00 89.50 163 ALA A C 1
ATOM 1173 O O . ALA A 1 163 ? 5.110 -10.131 1.093 1.00 89.50 163 ALA A O 1
ATOM 1174 N N . GLY A 1 164 ? 3.857 -8.568 2.096 1.00 89.62 164 GLY A N 1
ATOM 1175 C CA . GLY A 1 164 ? 3.173 -8.164 0.866 1.00 89.62 164 GLY A CA 1
ATOM 1176 C C . GLY A 1 164 ? 4.063 -7.567 -0.215 1.00 89.62 164 GLY A C 1
ATOM 1177 O O . GLY A 1 164 ? 3.954 -7.943 -1.385 1.00 89.62 164 GLY A O 1
ATOM 1178 N N . VAL A 1 165 ? 4.976 -6.663 0.145 1.00 92.88 165 VAL A N 1
ATOM 1179 C CA . VAL A 1 165 ? 5.810 -5.982 -0.858 1.00 92.88 165 VAL A CA 1
ATOM 1180 C C . VAL A 1 165 ? 6.882 -6.903 -1.444 1.00 92.88 165 VAL A C 1
ATOM 1182 O O . VAL A 1 165 ? 7.047 -6.887 -2.668 1.00 92.88 165 VAL A O 1
ATOM 1185 N N . PRO A 1 166 ? 7.560 -7.765 -0.661 1.00 94.31 166 PRO A N 1
ATOM 1186 C CA . PRO A 1 166 ? 8.445 -8.779 -1.229 1.00 94.31 166 PRO A CA 1
ATOM 1187 C C . PRO A 1 166 ? 7.735 -9.729 -2.196 1.00 94.31 166 PRO A C 1
ATOM 1189 O O . PRO A 1 166 ? 8.277 -10.010 -3.264 1.00 94.31 166 PRO A O 1
ATOM 1192 N N . VAL A 1 167 ? 6.502 -10.154 -1.896 1.00 93.19 167 VAL A N 1
ATOM 1193 C CA . VAL A 1 167 ? 5.698 -10.953 -2.839 1.00 93.19 167 VAL A CA 1
ATOM 1194 C C . VAL A 1 167 ? 5.426 -10.169 -4.126 1.00 93.19 167 VAL A C 1
ATOM 1196 O O . VAL A 1 167 ? 5.589 -10.712 -5.218 1.00 93.19 167 VAL A O 1
ATOM 1199 N N . GLY A 1 168 ? 5.106 -8.876 -4.030 1.00 92.81 168 GLY A N 1
ATOM 1200 C CA . GLY A 1 168 ? 4.947 -8.013 -5.203 1.00 92.81 168 GLY A CA 1
ATOM 1201 C C . GLY A 1 168 ? 6.225 -7.858 -6.040 1.00 92.81 168 GLY A C 1
ATOM 1202 O O . GLY A 1 168 ? 6.172 -7.870 -7.272 1.00 92.81 168 GLY A O 1
ATOM 1203 N N . LEU A 1 169 ? 7.393 -7.779 -5.393 1.00 93.62 169 LEU A N 1
ATOM 1204 C CA . LEU A 1 169 ? 8.698 -7.756 -6.065 1.00 93.62 169 LEU A CA 1
ATOM 1205 C C . LEU A 1 169 ? 8.993 -9.065 -6.801 1.00 93.62 169 LEU A C 1
ATOM 1207 O O . LEU A 1 169 ? 9.481 -9.023 -7.934 1.00 93.62 169 LEU A O 1
ATOM 1211 N N . VAL A 1 170 ? 8.681 -10.207 -6.183 1.00 94.06 170 VAL A N 1
ATOM 1212 C CA . VAL A 1 170 ? 8.811 -11.529 -6.810 1.00 94.06 170 VAL A CA 1
ATOM 1213 C C . VAL A 1 170 ? 7.881 -11.626 -8.012 1.00 94.06 170 VAL A C 1
ATOM 1215 O O . VAL A 1 170 ? 8.342 -11.949 -9.105 1.00 94.06 170 VAL A O 1
ATOM 1218 N N . LEU A 1 171 ? 6.606 -11.258 -7.854 1.00 93.06 171 LEU A N 1
ATOM 1219 C CA . LEU A 1 171 ? 5.628 -11.287 -8.939 1.00 93.06 171 LEU A CA 1
ATOM 1220 C C . LEU A 1 171 ? 6.052 -10.387 -10.105 1.00 93.06 171 LEU A C 1
ATOM 1222 O O . LEU A 1 171 ? 5.952 -10.783 -11.263 1.00 93.06 171 LEU A O 1
ATOM 1226 N N . ARG A 1 172 ? 6.610 -9.207 -9.814 1.00 93.00 172 ARG A N 1
ATOM 1227 C CA . ARG A 1 172 ? 7.191 -8.325 -10.835 1.00 93.00 172 ARG A CA 1
ATOM 1228 C C . ARG A 1 172 ? 8.377 -8.975 -11.544 1.00 93.00 172 ARG A C 1
ATOM 1230 O O . ARG A 1 172 ? 8.515 -8.819 -12.755 1.00 93.00 172 ARG A O 1
ATOM 1237 N N . GLY A 1 173 ? 9.256 -9.639 -10.795 1.00 91.69 173 GLY A N 1
ATOM 1238 C CA . GLY A 1 173 ? 10.416 -10.336 -11.346 1.00 91.69 173 GLY A CA 1
ATOM 1239 C C . GLY A 1 173 ? 10.008 -11.466 -12.288 1.00 91.69 173 GLY A C 1
ATOM 1240 O O . GLY A 1 173 ? 10.534 -11.551 -13.395 1.00 91.69 173 GLY A O 1
ATOM 1241 N N . VAL A 1 174 ? 9.011 -12.257 -11.883 1.00 93.00 174 VAL A N 1
ATOM 1242 C CA . VAL A 1 174 ? 8.404 -13.318 -12.699 1.00 93.00 174 VAL A CA 1
ATOM 1243 C C . VAL A 1 174 ? 7.749 -12.729 -13.948 1.00 93.00 174 VAL A C 1
ATOM 1245 O O . VAL A 1 174 ? 8.071 -13.151 -15.054 1.00 93.00 174 VAL A O 1
ATOM 1248 N N . ALA A 1 175 ? 6.913 -11.697 -13.802 1.00 90.75 175 ALA A N 1
ATOM 1249 C CA . ALA A 1 175 ? 6.218 -11.064 -14.924 1.00 90.75 175 ALA A CA 1
ATOM 1250 C C . ALA A 1 175 ? 7.173 -10.447 -15.963 1.00 90.75 175 ALA A C 1
ATOM 1252 O O . ALA A 1 175 ? 6.870 -10.443 -17.151 1.00 90.75 175 ALA A O 1
ATOM 1253 N N . LYS A 1 176 ? 8.333 -9.928 -15.533 1.00 89.06 176 LYS A N 1
ATOM 1254 C CA . LYS A 1 176 ? 9.362 -9.372 -16.432 1.00 89.06 176 LYS A CA 1
ATOM 1255 C C . LYS A 1 176 ? 10.441 -10.383 -16.846 1.00 89.06 176 LYS A C 1
ATOM 1257 O O . LYS A 1 176 ? 11.342 -10.000 -17.590 1.00 89.06 176 LYS A O 1
ATOM 1262 N N . GLY A 1 177 ? 10.402 -11.619 -16.345 1.00 91.06 177 GLY A N 1
ATOM 1263 C CA . GLY A 1 177 ? 11.402 -12.660 -16.617 1.00 91.06 177 GLY A CA 1
ATOM 1264 C C . GLY A 1 177 ? 12.819 -12.348 -16.115 1.00 91.06 177 GLY A C 1
ATOM 1265 O O . GLY A 1 177 ? 13.783 -12.940 -16.593 1.00 91.06 177 GLY A O 1
ATOM 1266 N N . ARG A 1 178 ? 12.984 -11.394 -15.189 1.00 90.19 178 ARG A N 1
ATOM 1267 C CA . ARG A 1 178 ? 14.301 -10.964 -14.688 1.00 90.19 178 ARG A CA 1
ATOM 1268 C C . ARG A 1 178 ? 14.229 -10.396 -13.279 1.00 90.19 178 ARG A C 1
ATOM 1270 O O . ARG A 1 178 ? 13.272 -9.710 -12.916 1.00 90.19 178 ARG A O 1
ATOM 1277 N N . VAL A 1 179 ? 15.296 -10.597 -12.508 1.00 90.38 179 VAL A N 1
ATOM 1278 C CA . VAL A 1 179 ? 15.413 -10.029 -11.159 1.00 90.38 179 VAL A CA 1
ATOM 1279 C C . VAL A 1 179 ? 15.520 -8.497 -11.245 1.00 90.38 179 VAL A C 1
ATOM 1281 O O . VAL A 1 179 ? 16.299 -7.976 -12.053 1.00 90.38 179 VAL A O 1
ATOM 1284 N N . PRO A 1 180 ? 14.739 -7.738 -10.451 1.00 90.75 180 PRO A N 1
ATOM 1285 C CA . PRO A 1 180 ? 14.857 -6.287 -10.408 1.00 90.75 180 PRO A CA 1
ATOM 1286 C C . PRO A 1 180 ? 16.259 -5.827 -9.958 1.00 90.75 180 PRO A C 1
ATOM 1288 O O . PRO A 1 180 ? 16.861 -6.465 -9.095 1.00 90.75 180 PRO A O 1
ATOM 1291 N N . PRO A 1 181 ? 16.775 -4.697 -10.476 1.00 91.38 181 PRO A N 1
ATOM 1292 C CA . PRO A 1 181 ? 18.032 -4.126 -9.996 1.00 91.38 181 PRO A CA 1
ATOM 1293 C C . PRO A 1 181 ? 17.990 -3.837 -8.488 1.00 91.38 181 PRO A C 1
ATOM 1295 O O . PRO A 1 181 ? 16.967 -3.383 -7.973 1.00 91.38 181 PRO A O 1
ATOM 1298 N N . LYS A 1 182 ? 19.117 -4.021 -7.787 1.00 93.00 182 LYS A N 1
ATOM 1299 C CA . LYS A 1 182 ? 19.216 -3.785 -6.331 1.00 93.00 182 LYS A CA 1
ATOM 1300 C C . LYS A 1 182 ? 18.712 -2.396 -5.893 1.00 93.00 182 LYS A C 1
ATOM 1302 O O . LYS A 1 182 ? 17.948 -2.350 -4.930 1.00 93.00 182 LYS A O 1
ATOM 1307 N N . PRO A 1 183 ? 19.035 -1.284 -6.590 1.00 92.31 183 PRO A N 1
ATOM 1308 C CA . PRO A 1 183 ? 18.521 0.033 -6.207 1.00 92.31 183 PRO A CA 1
ATOM 1309 C C . PRO A 1 183 ? 16.994 0.111 -6.269 1.00 92.31 183 PRO A C 1
ATOM 1311 O O . PRO A 1 183 ? 16.369 0.671 -5.374 1.00 92.31 183 PRO A O 1
ATOM 1314 N N . PHE A 1 184 ? 16.382 -0.517 -7.279 1.00 90.75 184 PHE A N 1
ATOM 1315 C CA . PHE A 1 184 ? 14.928 -0.562 -7.407 1.00 90.75 184 PHE A CA 1
ATOM 1316 C C . PHE A 1 184 ? 14.288 -1.315 -6.238 1.00 90.75 184 PHE A C 1
ATOM 1318 O O . PHE A 1 184 ? 13.270 -0.867 -5.728 1.00 90.75 184 PHE A O 1
ATOM 1325 N N . ILE A 1 185 ? 14.885 -2.424 -5.787 1.00 93.88 185 ILE A N 1
ATOM 1326 C CA . ILE A 1 185 ? 14.384 -3.187 -4.633 1.00 93.88 185 ILE A CA 1
ATOM 1327 C C . ILE A 1 185 ? 14.371 -2.307 -3.379 1.00 93.88 185 ILE A C 1
ATOM 1329 O O . ILE A 1 185 ? 13.346 -2.221 -2.712 1.00 93.88 185 ILE A O 1
ATOM 1333 N N . ILE A 1 186 ? 15.477 -1.616 -3.087 1.00 94.69 186 ILE A N 1
ATOM 1334 C CA . ILE A 1 186 ? 15.597 -0.761 -1.896 1.00 94.69 186 ILE A CA 1
ATOM 1335 C C . ILE A 1 186 ? 14.586 0.389 -1.952 1.00 94.69 186 ILE A C 1
ATOM 1337 O O . ILE A 1 186 ? 13.836 0.596 -1.000 1.00 94.69 186 ILE A O 1
ATOM 1341 N N . VAL A 1 187 ? 14.527 1.106 -3.079 1.00 93.19 187 VAL A N 1
ATOM 1342 C CA . VAL A 1 187 ? 13.599 2.232 -3.253 1.00 93.19 187 VAL A CA 1
ATOM 1343 C C . VAL A 1 187 ? 12.150 1.760 -3.189 1.00 93.19 187 VAL A C 1
ATOM 1345 O O . VAL A 1 187 ? 11.352 2.384 -2.499 1.00 93.19 187 VAL A O 1
ATOM 1348 N N . ALA A 1 188 ? 11.803 0.648 -3.844 1.00 93.31 188 ALA A N 1
ATOM 1349 C CA . ALA A 1 188 ? 10.454 0.091 -3.795 1.00 93.31 188 ALA A CA 1
ATOM 1350 C C . ALA A 1 188 ? 10.051 -0.273 -2.365 1.00 93.31 188 ALA A C 1
ATOM 1352 O O . ALA A 1 188 ? 8.960 0.084 -1.932 1.00 93.31 188 ALA A O 1
ATOM 1353 N N . MET A 1 189 ? 10.939 -0.923 -1.612 1.00 94.69 189 MET A N 1
ATOM 1354 C CA . MET A 1 189 ? 10.691 -1.273 -0.216 1.00 94.69 189 MET A CA 1
ATOM 1355 C C . MET A 1 189 ? 10.434 -0.014 0.628 1.00 94.69 189 MET A C 1
ATOM 1357 O O . MET A 1 189 ? 9.372 0.118 1.235 1.00 94.69 189 MET A O 1
ATOM 1361 N N . VAL A 1 190 ? 11.355 0.950 0.619 1.00 95.31 190 VAL A N 1
ATOM 1362 C CA . VAL A 1 190 ? 11.235 2.153 1.458 1.00 95.31 190 VAL A CA 1
ATOM 1363 C C . VAL A 1 190 ? 10.047 3.024 1.039 1.00 95.31 190 VAL A C 1
ATOM 1365 O O . VAL A 1 190 ? 9.251 3.424 1.886 1.00 95.31 190 VAL A O 1
ATOM 1368 N N . ALA A 1 191 ? 9.885 3.294 -0.258 1.00 94.75 191 ALA A N 1
ATOM 1369 C CA . ALA A 1 191 ? 8.826 4.171 -0.752 1.00 94.75 191 ALA A CA 1
ATOM 1370 C C . ALA A 1 191 ? 7.431 3.593 -0.487 1.00 94.75 191 ALA A C 1
ATOM 1372 O O . ALA A 1 191 ? 6.543 4.322 -0.049 1.00 94.75 191 ALA A O 1
ATOM 1373 N N . THR A 1 192 ? 7.231 2.289 -0.702 1.00 94.56 192 THR A N 1
ATOM 1374 C CA . THR A 1 192 ? 5.931 1.654 -0.433 1.00 94.56 192 THR A CA 1
ATOM 1375 C C . THR A 1 192 ? 5.610 1.619 1.055 1.00 94.56 192 THR A C 1
ATOM 1377 O O . THR A 1 192 ? 4.462 1.869 1.410 1.00 94.56 192 THR A O 1
ATOM 1380 N N . LEU A 1 193 ? 6.598 1.398 1.933 1.00 94.69 193 LEU A N 1
ATOM 1381 C CA . LEU A 1 193 ? 6.393 1.473 3.382 1.00 94.69 193 LEU A CA 1
ATOM 1382 C C . LEU A 1 193 ? 5.929 2.872 3.803 1.00 94.69 193 LEU A C 1
ATOM 1384 O O . LEU A 1 193 ? 4.956 3.003 4.542 1.00 94.69 193 LEU A O 1
ATOM 1388 N N . VAL A 1 194 ? 6.591 3.914 3.290 1.00 95.44 194 VAL A N 1
ATOM 1389 C CA . VAL A 1 194 ? 6.241 5.309 3.583 1.00 95.44 194 VAL A CA 1
ATOM 1390 C C . VAL A 1 194 ? 4.862 5.673 3.046 1.00 95.44 194 VAL A C 1
ATOM 1392 O O . VAL A 1 194 ? 4.082 6.290 3.765 1.00 95.44 194 VAL A O 1
ATOM 1395 N N . LEU A 1 195 ? 4.531 5.275 1.817 1.00 93.94 195 LEU A N 1
ATOM 1396 C CA . LEU A 1 195 ? 3.237 5.590 1.212 1.00 93.94 195 LEU A CA 1
ATOM 1397 C C . LEU A 1 195 ? 2.083 4.846 1.899 1.00 93.94 195 LEU A C 1
ATOM 1399 O O . LEU A 1 195 ? 1.087 5.475 2.253 1.00 93.94 195 LEU A O 1
ATOM 1403 N N . LEU A 1 196 ? 2.219 3.537 2.137 1.00 92.81 196 LEU A N 1
ATOM 1404 C CA . LEU A 1 196 ? 1.188 2.723 2.795 1.00 92.81 196 LEU A CA 1
ATOM 1405 C C . LEU A 1 196 ? 1.010 3.122 4.259 1.00 92.81 196 LEU A C 1
ATOM 1407 O O . LEU A 1 196 ? -0.116 3.320 4.722 1.00 92.81 196 LEU A O 1
ATOM 1411 N N . GLY A 1 197 ? 2.121 3.245 4.987 1.00 91.62 197 GLY A N 1
ATOM 1412 C CA . GLY A 1 197 ? 2.107 3.657 6.382 1.00 91.62 197 GLY A CA 1
ATOM 1413 C C . GLY A 1 197 ? 1.583 5.082 6.522 1.00 91.62 197 GLY A C 1
ATOM 1414 O O . GLY A 1 197 ? 0.695 5.330 7.330 1.00 91.62 197 GLY A O 1
ATOM 1415 N N . GLY A 1 198 ? 2.039 6.004 5.671 1.00 90.44 198 GLY A N 1
ATOM 1416 C CA . GLY A 1 198 ? 1.584 7.391 5.649 1.00 90.44 198 GLY A CA 1
ATOM 1417 C C . GLY A 1 198 ? 0.088 7.515 5.365 1.00 90.44 198 GLY A C 1
ATOM 1418 O O . GLY A 1 198 ? -0.608 8.227 6.088 1.00 90.44 198 GLY A O 1
ATOM 1419 N N . TRP A 1 199 ? -0.430 6.778 4.377 1.00 92.50 199 TRP A N 1
ATOM 1420 C CA . TRP A 1 199 ? -1.862 6.748 4.068 1.00 92.50 199 TRP A CA 1
ATOM 1421 C C . TRP A 1 199 ? -2.701 6.236 5.245 1.00 92.50 199 TRP A C 1
ATOM 1423 O O . TRP A 1 199 ? -3.664 6.890 5.653 1.00 92.50 199 TRP A O 1
ATOM 1433 N N . ARG A 1 200 ? -2.331 5.094 5.834 1.00 90.69 200 ARG A N 1
ATOM 1434 C CA . ARG A 1 200 ? -3.084 4.505 6.952 1.00 90.69 200 ARG A CA 1
ATOM 1435 C C . ARG A 1 200 ? -2.998 5.343 8.222 1.00 90.69 200 ARG A C 1
ATOM 1437 O O . ARG A 1 200 ? -4.013 5.530 8.888 1.00 90.69 200 ARG A O 1
ATOM 1444 N N . SER A 1 201 ? -1.828 5.895 8.538 1.00 87.25 201 SER A N 1
ATOM 1445 C CA . SER A 1 201 ? -1.653 6.824 9.658 1.00 87.25 201 SER A CA 1
ATOM 1446 C C . SER A 1 201 ? -2.447 8.115 9.443 1.00 87.25 201 SER A C 1
ATOM 1448 O O . SER A 1 201 ? -3.062 8.620 10.383 1.00 87.25 201 SER A O 1
ATOM 1450 N N . PHE A 1 202 ? -2.503 8.631 8.210 1.00 88.00 202 PHE A N 1
ATOM 1451 C CA . PHE A 1 202 ? -3.340 9.778 7.866 1.00 88.00 202 PHE A CA 1
ATOM 1452 C C . PHE A 1 202 ? -4.823 9.461 8.062 1.00 88.00 202 PHE A C 1
ATOM 1454 O O . PHE A 1 202 ? -5.533 10.230 8.715 1.00 88.00 202 PHE A O 1
ATOM 1461 N N . LEU A 1 203 ? -5.282 8.312 7.570 1.00 87.38 203 LEU A N 1
ATOM 1462 C CA . LEU A 1 203 ? -6.666 7.894 7.728 1.00 87.38 203 LEU A CA 1
ATOM 1463 C C . LEU A 1 203 ? -7.037 7.700 9.206 1.00 87.38 203 LEU A C 1
ATOM 1465 O O . LEU A 1 203 ? -8.083 8.190 9.629 1.00 87.38 203 LEU A O 1
ATOM 1469 N N . ALA A 1 204 ? -6.162 7.063 9.992 1.00 84.69 204 ALA A N 1
ATOM 1470 C CA . ALA A 1 204 ? -6.319 6.925 11.438 1.00 84.69 204 ALA A CA 1
ATOM 1471 C C . ALA A 1 204 ? -6.424 8.299 12.110 1.00 84.69 204 ALA A C 1
ATOM 1473 O O . ALA A 1 204 ? -7.340 8.512 12.898 1.00 84.69 204 ALA A O 1
ATOM 1474 N N . SER A 1 205 ? -5.569 9.259 11.725 1.00 79.69 205 SER A N 1
ATOM 1475 C CA . SER A 1 205 ? -5.569 10.615 12.289 1.00 79.69 205 SER A CA 1
ATOM 1476 C C . SER A 1 205 ? -6.873 11.382 12.055 1.00 79.69 205 SER A C 1
ATOM 1478 O O . SER A 1 205 ? -7.299 12.165 12.902 1.00 79.69 205 SER A O 1
ATOM 1480 N N . LYS A 1 206 ? -7.530 11.150 10.913 1.00 82.88 206 LYS A N 1
ATOM 1481 C CA . LYS A 1 206 ? -8.808 11.786 10.565 1.00 82.88 206 LYS A CA 1
ATOM 1482 C C . LYS A 1 206 ? -9.997 11.167 11.284 1.00 82.88 206 LYS A C 1
ATOM 1484 O O . LYS A 1 206 ? -11.016 11.828 11.432 1.00 82.88 206 LYS A O 1
ATOM 1489 N N . THR A 1 207 ? -9.851 9.930 11.740 1.00 73.38 207 THR A N 1
ATOM 1490 C CA . THR A 1 207 ? -10.861 9.207 12.515 1.00 73.38 207 THR A CA 1
ATOM 1491 C C . THR A 1 207 ? -10.523 9.107 13.995 1.00 73.38 207 THR A C 1
ATOM 1493 O O . THR A 1 207 ? -11.123 8.296 14.694 1.00 73.38 207 THR A O 1
ATOM 1496 N N . ILE A 1 208 ? -9.564 9.903 14.485 1.00 63.34 208 ILE A N 1
ATOM 1497 C CA . ILE A 1 208 ? -9.362 10.075 15.924 1.00 63.34 208 ILE A CA 1
ATOM 1498 C C . ILE A 1 208 ? -10.629 10.725 16.471 1.00 63.34 208 ILE A C 1
ATOM 1500 O O . ILE A 1 208 ? -10.833 11.926 16.301 1.00 63.34 208 ILE A O 1
ATOM 1504 N N . ASP A 1 209 ? -11.458 9.940 17.153 1.00 57.84 209 ASP A N 1
ATOM 1505 C CA . ASP A 1 209 ? -12.500 10.483 18.010 1.00 57.84 209 ASP A CA 1
ATOM 1506 C C . ASP A 1 209 ? -11.832 11.026 19.284 1.00 57.84 209 ASP A C 1
ATOM 1508 O O . ASP A 1 209 ? -11.288 10.244 20.076 1.00 57.84 209 ASP A O 1
ATOM 1512 N N . PRO A 1 210 ? -11.864 12.348 19.546 1.00 54.06 210 PRO A N 1
ATOM 1513 C CA . PRO A 1 210 ? -11.152 12.944 20.679 1.00 54.06 210 PRO A CA 1
ATOM 1514 C C . PRO A 1 210 ? -11.620 12.427 22.046 1.00 54.06 210 PRO A C 1
ATOM 1516 O O . PRO A 1 210 ? -10.932 12.605 23.048 1.00 54.06 210 PRO A O 1
ATOM 1519 N N . ARG A 1 211 ? -12.805 11.807 22.086 1.00 53.72 211 ARG A N 1
ATOM 1520 C CA . ARG A 1 211 ? -13.432 11.250 23.288 1.00 53.72 211 ARG A CA 1
ATOM 1521 C C . ARG A 1 211 ? -12.885 9.873 23.674 1.00 53.72 211 ARG A C 1
ATOM 1523 O O . ARG A 1 211 ? -12.952 9.522 24.844 1.00 53.72 211 ARG A O 1
ATOM 1530 N N . LEU A 1 212 ? -12.354 9.111 22.716 1.00 56.22 212 LEU A N 1
ATOM 1531 C CA . LEU A 1 212 ? -11.893 7.732 22.926 1.00 56.22 212 LEU A CA 1
ATOM 1532 C C . LEU A 1 212 ? -10.381 7.645 23.167 1.00 56.22 212 LEU A C 1
ATOM 1534 O O . LEU A 1 212 ? -9.922 6.754 23.878 1.00 56.22 212 LEU A O 1
ATOM 1538 N N . ASN A 1 213 ? -9.604 8.595 22.639 1.00 58.69 213 ASN A N 1
ATOM 1539 C CA . ASN A 1 213 ? -8.161 8.648 22.856 1.00 58.69 213 ASN A CA 1
ATOM 1540 C C . ASN A 1 213 ? -7.701 10.057 23.281 1.00 58.69 213 ASN A C 1
ATOM 1542 O O . ASN A 1 213 ? -7.300 10.861 22.432 1.00 58.69 213 ASN A O 1
ATOM 1546 N N . PRO A 1 214 ? -7.699 10.369 24.594 1.00 59.19 214 PRO A N 1
ATOM 1547 C CA . PRO A 1 214 ? -7.278 11.680 25.090 1.00 59.19 214 PRO A CA 1
ATOM 1548 C C . PRO A 1 214 ? -5.794 11.978 24.813 1.00 59.19 214 PRO A C 1
ATOM 1550 O O . PRO A 1 214 ? -5.424 13.143 24.681 1.00 59.19 214 PRO A O 1
ATOM 1553 N N . LYS A 1 215 ? -4.941 10.951 24.658 1.00 59.38 215 LYS A N 1
ATOM 1554 C CA . LYS A 1 215 ? -3.514 11.116 24.324 1.00 59.38 215 LYS A CA 1
ATOM 1555 C C . LYS A 1 215 ? -3.302 11.488 22.854 1.00 59.38 215 LYS A C 1
ATOM 1557 O O . LYS A 1 215 ? -2.536 12.403 22.567 1.00 59.38 215 LYS A O 1
ATOM 1562 N N . ALA A 1 216 ? -4.010 10.842 21.926 1.00 56.75 216 ALA A N 1
ATOM 1563 C CA . ALA A 1 216 ? -3.957 11.201 20.506 1.00 56.75 216 ALA A CA 1
ATOM 1564 C C . ALA A 1 216 ? -4.629 12.555 20.232 1.00 56.75 216 ALA A C 1
ATOM 1566 O O . ALA A 1 216 ? -4.140 13.327 19.410 1.00 56.75 216 ALA A O 1
ATOM 1567 N N . ALA A 1 217 ? -5.696 12.891 20.967 1.00 56.09 217 ALA A N 1
ATOM 1568 C CA . ALA A 1 217 ? -6.306 14.219 20.930 1.00 56.09 217 ALA A CA 1
ATOM 1569 C C . ALA A 1 217 ? -5.343 15.315 21.424 1.00 56.09 217 ALA A C 1
ATOM 1571 O O . ALA A 1 217 ? -5.267 16.385 20.816 1.00 56.09 217 ALA A O 1
ATOM 1572 N N . ALA A 1 218 ? -4.573 15.040 22.484 1.00 58.59 218 ALA A N 1
ATOM 1573 C CA . ALA A 1 218 ? -3.526 15.937 22.970 1.00 58.59 218 ALA A CA 1
ATOM 1574 C C . ALA A 1 218 ? -2.397 16.111 21.937 1.00 58.59 218 ALA A C 1
ATOM 1576 O O . ALA A 1 218 ? -2.048 17.245 21.627 1.00 58.59 218 ALA A O 1
ATOM 1577 N N . ALA A 1 219 ? -1.913 15.027 21.318 1.00 57.19 219 ALA A N 1
ATOM 1578 C CA . ALA A 1 219 ? -0.880 15.078 20.274 1.00 57.19 219 ALA A CA 1
ATOM 1579 C C . ALA A 1 219 ? -1.355 15.760 18.971 1.00 57.19 219 ALA A C 1
ATOM 1581 O O . ALA A 1 219 ? -0.576 16.424 18.281 1.00 57.19 219 ALA A O 1
ATOM 1582 N N . ALA A 1 220 ? -2.642 15.631 18.624 1.00 54.94 220 ALA A N 1
ATOM 1583 C CA . ALA A 1 220 ? -3.259 16.342 17.504 1.00 54.94 220 ALA A CA 1
ATOM 1584 C C . ALA A 1 220 ? -3.411 17.846 17.794 1.00 54.94 220 ALA A C 1
ATOM 1586 O O . ALA A 1 220 ? -3.164 18.664 16.905 1.00 54.94 220 ALA A O 1
ATOM 1587 N N . LYS A 1 221 ? -3.762 18.219 19.036 1.00 52.53 221 LYS A N 1
ATOM 1588 C CA . LYS A 1 221 ? -3.798 19.621 19.481 1.00 52.53 221 LYS A CA 1
ATOM 1589 C C . LYS A 1 221 ? -2.407 20.246 19.571 1.00 52.53 221 LYS A C 1
ATOM 1591 O O . LYS A 1 221 ? -2.236 21.380 19.138 1.00 52.53 221 LYS A O 1
ATOM 1596 N N . GLU A 1 222 ? -1.414 19.514 20.063 1.00 57.69 222 GLU A N 1
ATOM 1597 C CA . GLU A 1 222 ? -0.017 19.956 20.103 1.00 57.69 222 GLU A CA 1
ATOM 1598 C C . GLU A 1 222 ? 0.524 20.206 18.686 1.00 57.69 222 GLU A C 1
ATOM 1600 O O . GLU A 1 222 ? 1.068 21.272 18.397 1.00 57.69 222 GLU A O 1
ATOM 1605 N N . ASN A 1 223 ? 0.262 19.286 17.749 1.00 52.44 223 ASN A N 1
ATOM 1606 C CA . ASN A 1 223 ? 0.614 19.480 16.342 1.00 52.44 223 ASN A CA 1
ATOM 1607 C C . ASN A 1 223 ? -0.156 20.630 15.673 1.00 52.44 223 ASN A C 1
ATOM 1609 O O . ASN A 1 223 ? 0.360 21.224 14.732 1.00 52.44 223 ASN A O 1
ATOM 1613 N N . GLN A 1 224 ? -1.368 20.975 16.116 1.00 52.81 224 GLN A N 1
ATOM 1614 C CA . GLN A 1 224 ? -2.053 22.194 15.662 1.00 52.81 224 GLN A CA 1
ATOM 1615 C C . GLN A 1 224 ? -1.446 23.472 16.259 1.00 52.81 224 GLN A C 1
ATOM 1617 O O . GLN A 1 224 ? -1.457 24.504 15.591 1.00 52.81 224 GLN A O 1
ATOM 1622 N N . GLY A 1 225 ? -0.883 23.402 17.469 1.00 47.00 225 GLY A N 1
ATOM 1623 C CA . GLY A 1 225 ? -0.143 24.500 18.094 1.00 47.00 225 GLY A CA 1
ATOM 1624 C C . GLY A 1 225 ? 1.193 24.793 17.408 1.00 47.00 225 GLY A C 1
ATOM 1625 O O . GLY A 1 225 ? 1.560 25.956 17.275 1.00 47.00 225 GLY A O 1
ATOM 1626 N N . ASN A 1 226 ? 1.878 23.763 16.895 1.00 51.94 226 ASN A N 1
ATOM 1627 C CA . ASN A 1 226 ? 3.186 23.910 16.242 1.00 51.94 226 ASN A CA 1
ATOM 1628 C C . ASN A 1 226 ? 3.121 24.079 14.705 1.00 51.94 226 ASN A C 1
ATOM 1630 O O . ASN A 1 226 ? 4.092 24.475 14.069 1.00 51.94 226 ASN A O 1
ATOM 1634 N N . LYS A 1 227 ? 1.960 23.845 14.072 1.00 49.25 227 LYS A N 1
ATOM 1635 C CA . LYS A 1 227 ? 1.758 24.026 12.615 1.00 49.25 227 LYS A CA 1
ATOM 1636 C C . LYS A 1 227 ? 1.629 25.482 12.151 1.00 49.25 227 LYS A C 1
ATOM 1638 O O . LYS A 1 227 ? 1.372 25.717 10.974 1.00 49.25 227 LYS A O 1
ATOM 1643 N N . LYS A 1 228 ? 1.828 26.456 13.043 1.00 51.59 228 LYS A N 1
ATOM 1644 C CA . LYS A 1 228 ? 1.939 27.876 12.675 1.00 51.59 228 LYS A CA 1
ATOM 1645 C C . LYS A 1 228 ? 3.381 28.348 12.449 1.00 51.59 228 LYS A C 1
ATOM 1647 O O . LYS A 1 228 ? 3.569 29.494 12.074 1.00 51.59 228 LYS A O 1
ATOM 1652 N N . GLY A 1 229 ? 4.381 27.476 12.590 1.00 56.16 229 GLY A N 1
ATOM 1653 C CA . GLY A 1 229 ? 5.731 27.713 12.071 1.00 56.16 229 GLY A CA 1
ATOM 1654 C C . GLY A 1 229 ? 5.831 27.242 10.623 1.00 56.16 229 GLY A C 1
ATOM 1655 O O . GLY A 1 229 ? 6.345 26.161 10.347 1.00 56.16 229 GLY A O 1
ATOM 1656 N N . ASN A 1 230 ? 5.251 28.008 9.704 1.00 65.44 230 ASN A N 1
ATOM 1657 C CA . ASN A 1 230 ? 5.240 27.696 8.281 1.00 65.44 230 ASN A CA 1
ATOM 1658 C C . ASN A 1 230 ? 6.672 27.820 7.727 1.00 65.44 230 ASN A C 1
ATOM 1660 O O . ASN A 1 230 ? 7.269 28.887 7.818 1.00 65.44 230 ASN A O 1
ATOM 1664 N N . VAL A 1 231 ? 7.236 26.773 7.117 1.00 65.38 231 VAL A N 1
ATOM 1665 C CA . VAL A 1 231 ? 8.546 26.854 6.427 1.00 65.38 231 VAL A CA 1
ATOM 1666 C C . VAL A 1 231 ? 8.572 27.964 5.372 1.00 65.38 231 VAL A C 1
ATOM 1668 O O . VAL A 1 231 ? 9.622 28.535 5.098 1.00 65.38 231 VAL A O 1
ATOM 1671 N N . PHE A 1 232 ? 7.406 28.330 4.838 1.00 66.12 232 PHE A N 1
ATOM 1672 C CA . PHE A 1 232 ? 7.237 29.472 3.948 1.00 66.12 232 PHE A CA 1
ATOM 1673 C C . PHE A 1 232 ? 7.419 30.836 4.640 1.00 66.12 232 PHE A C 1
ATOM 1675 O O . PHE A 1 232 ? 7.898 31.748 3.979 1.00 66.12 232 PHE A O 1
ATOM 1682 N N . GLU A 1 233 ? 7.162 30.979 5.949 1.00 69.12 233 GLU A N 1
ATOM 1683 C CA . GLU A 1 233 ? 7.521 32.207 6.685 1.00 69.12 233 GLU A CA 1
ATOM 1684 C C . GLU A 1 233 ? 9.037 32.343 6.865 1.00 69.12 233 GLU A C 1
ATOM 1686 O O . GLU A 1 233 ? 9.565 33.448 6.812 1.00 69.12 233 GLU A O 1
ATOM 1691 N N . MET A 1 234 ? 9.777 31.234 6.991 1.00 70.31 234 MET A N 1
ATOM 1692 C CA . MET A 1 234 ? 11.245 31.284 6.971 1.00 70.31 234 MET A CA 1
ATOM 1693 C C . MET A 1 234 ? 11.757 31.794 5.615 1.00 70.31 234 MET A C 1
ATOM 1695 O O . MET A 1 234 ? 12.693 32.590 5.572 1.00 70.31 234 MET A O 1
ATOM 1699 N N . PHE A 1 235 ? 11.120 31.388 4.509 1.00 78.12 235 PHE A N 1
ATOM 1700 C CA . PHE A 1 235 ? 11.439 31.898 3.173 1.00 78.12 235 PHE A CA 1
ATOM 1701 C C . PHE A 1 235 ? 10.990 33.352 2.960 1.00 78.12 235 PHE A C 1
ATOM 1703 O O . PHE A 1 235 ? 11.721 34.102 2.316 1.00 78.12 235 PHE A O 1
ATOM 1710 N N . GLU A 1 236 ? 9.862 33.790 3.530 1.00 71.00 236 GLU A N 1
ATOM 1711 C CA . GLU A 1 236 ? 9.479 35.211 3.541 1.00 71.00 236 GLU A CA 1
ATOM 1712 C C . GLU A 1 236 ? 10.457 36.058 4.358 1.00 71.00 236 GLU A C 1
ATOM 1714 O O . GLU A 1 236 ? 10.861 37.127 3.905 1.00 71.00 236 GLU A O 1
ATOM 1719 N N . LEU A 1 237 ? 10.903 35.576 5.519 1.00 77.88 237 LEU A N 1
ATOM 1720 C CA . LEU A 1 237 ? 11.887 36.266 6.351 1.00 77.88 237 LEU A CA 1
ATOM 1721 C C . LEU A 1 237 ? 13.242 36.369 5.643 1.00 77.88 237 LEU A C 1
ATOM 1723 O O . LEU A 1 237 ? 13.822 37.456 5.611 1.00 77.88 237 LEU A O 1
ATOM 1727 N N . ILE A 1 238 ? 13.706 35.290 5.001 1.00 81.19 238 ILE A N 1
ATOM 1728 C CA . ILE A 1 238 ? 14.920 35.300 4.170 1.00 81.19 238 ILE A CA 1
ATOM 1729 C C . ILE A 1 238 ? 14.755 36.274 2.994 1.00 81.19 238 ILE A C 1
ATOM 1731 O O . ILE A 1 238 ? 15.614 37.131 2.793 1.00 81.19 238 ILE A O 1
ATOM 1735 N N . GLY A 1 239 ? 13.631 36.217 2.274 1.00 78.88 239 GLY A N 1
ATOM 1736 C CA . GLY A 1 239 ? 13.342 37.119 1.155 1.00 78.88 239 GLY A CA 1
ATOM 1737 C C . GLY A 1 239 ? 13.222 38.590 1.569 1.00 78.88 239 GLY A C 1
ATOM 1738 O O . GLY A 1 239 ? 13.627 39.479 0.817 1.00 78.88 239 GLY A O 1
ATOM 1739 N N . SER A 1 240 ? 12.724 38.866 2.777 1.00 78.94 240 SER A N 1
ATOM 1740 C CA . SER A 1 240 ? 12.654 40.219 3.338 1.00 78.94 240 SER A CA 1
ATOM 1741 C C . SER A 1 240 ? 14.035 40.783 3.689 1.00 78.94 240 SER A C 1
ATOM 1743 O O . SER A 1 240 ? 14.278 41.972 3.486 1.00 78.94 240 SER A O 1
ATOM 1745 N N . LEU A 1 241 ? 14.966 39.934 4.145 1.00 82.31 241 LEU A N 1
ATOM 1746 C CA . LEU A 1 241 ? 16.335 40.331 4.484 1.00 82.31 241 LEU A CA 1
ATOM 1747 C C . LEU A 1 241 ? 17.164 40.654 3.235 1.00 82.31 241 LEU A C 1
ATOM 1749 O O . LEU A 1 241 ? 17.992 41.562 3.265 1.00 82.31 241 LEU A O 1
ATOM 1753 N N . THR A 1 242 ? 16.926 39.941 2.131 1.00 81.00 242 THR A N 1
ATOM 1754 C CA . THR A 1 242 ? 17.627 40.172 0.857 1.00 81.00 242 THR A CA 1
ATOM 1755 C C . THR A 1 242 ? 17.118 41.409 0.114 1.00 81.00 242 THR A C 1
ATOM 1757 O O . THR A 1 242 ? 17.851 41.987 -0.671 1.00 81.00 242 THR A O 1
ATOM 1760 N N . LYS A 1 243 ? 15.889 41.870 0.377 1.00 72.06 243 LYS A N 1
ATOM 1761 C CA . LYS A 1 243 ? 15.316 43.071 -0.262 1.00 72.06 243 LYS A CA 1
ATOM 1762 C C . LYS A 1 243 ? 15.860 44.404 0.266 1.00 72.06 243 LYS A C 1
ATOM 1764 O O . LYS A 1 243 ? 15.475 45.451 -0.249 1.00 72.06 243 LYS A O 1
ATOM 1769 N N . ARG A 1 244 ? 16.680 44.378 1.322 1.00 67.56 244 ARG A N 1
ATOM 1770 C CA . ARG A 1 244 ? 17.187 45.576 2.012 1.00 67.56 244 ARG A CA 1
ATOM 1771 C C . ARG A 1 244 ? 18.659 45.896 1.705 1.00 67.56 244 ARG A C 1
ATOM 1773 O O . ARG A 1 244 ? 19.153 46.905 2.201 1.00 67.56 244 ARG A O 1
ATOM 1780 N N . TRP A 1 245 ? 19.331 45.071 0.906 1.00 62.34 245 TRP A N 1
ATOM 1781 C CA . TRP A 1 245 ? 20.690 45.305 0.414 1.00 62.34 245 TRP A CA 1
ATOM 1782 C C . TRP A 1 245 ? 20.683 45.494 -1.098 1.00 62.34 245 TRP A C 1
ATOM 1784 O O . TRP A 1 245 ? 19.892 44.789 -1.764 1.00 62.34 245 TRP A O 1
#

Foldseek 3Di:
DDDDDDDDDDDDDDDDDPDDDDDDDDDDDDDDDDDDDDPPDPDPDDDDDDPPDDPPDDDDDPVNPPDPDPPDDDPPDPCVPPQPPVLLVLLLVQLLVLLLVVLQVVCVVVVHDRDPVNSCVNSVLLSCLLVVQCVVLVLRPPCLSPQLALVVVLVSLVSSLVRRRVSSQVSVCVVVVHRDDPVCSVCSSVSSSCSSSVSSSVVSPVPNPCVPDVPSVVVVVVCVVVVVPDVVVVVVVVVVVVVVD

Nearest PDB structures (foldseek):
  1cg5-assembly1_B  TM=2.463E-01  e=7.541E+00  Hemitrygon akajei

Radius of gyration: 30.4 Å; Cα contacts (8 Å, |Δi|>4): 156; chains: 1; bounding box: 68×84×91 Å

Mean predicted aligned error: 19.01 Å

Secondary structure (DSSP, 8-state):
-------------------------------------PPP---SSPPPPPTT--TT-----TTT-SS---TT-------TT---HHHHHHHHHHHHHHHHHHHHHHHHHTT----HHHHHHHHHHHHHHHHHHHHHHTTTSHHHHH---HHHHHHHHHHHHHHHHHHHHHHHHHHTTSPPPHHHHHHHHHHHHHHHHHHHHHHHHHT--TTT-HHHHHHHHHHHHHTTS-HHHHHHHHHHHHTT-

Solvent-accessible surface area (backbone atoms only — not comparable to full-atom values): 15284 Å² total; per-residue (Å²): 132,87,84,85,86,89,78,92,81,93,77,95,75,87,81,92,75,88,77,82,79,82,80,87,80,84,87,87,82,84,90,82,84,89,77,81,89,68,82,80,78,74,74,92,68,81,78,82,80,69,93,90,63,68,94,82,70,78,88,74,54,81,86,73,49,87,79,66,78,80,83,76,82,70,84,77,76,82,59,89,82,57,76,55,64,68,59,49,50,54,53,52,52,50,45,52,48,36,39,39,50,52,26,42,52,53,32,53,77,69,74,42,78,75,50,69,70,56,23,47,65,63,17,44,32,40,49,51,20,33,62,70,36,28,76,79,58,44,54,74,31,64,69,58,70,69,37,45,45,38,67,58,38,28,52,52,40,51,63,30,43,69,54,8,51,57,43,6,52,50,46,41,18,61,77,68,76,43,81,72,57,69,70,58,54,55,49,51,54,54,52,49,50,50,40,46,25,49,50,46,17,50,53,15,55,74,60,48,52,58,88,83,36,62,67,59,39,48,54,53,49,52,51,61,68,58,63,73,71,46,72,64,54,56,51,49,54,52,53,56,61,58,71,74,109